Protein AF-A0A969M9B1-F1 (afdb_monomer)

Solvent-accessible surface area (backbone atoms only — not comparable to full-atom values): 9876 Å² total; per-residue (Å²): 99,37,71,58,38,67,77,60,49,60,46,39,80,46,76,39,81,90,73,76,39,76,47,79,42,37,49,55,90,86,49,55,72,72,56,26,52,64,43,24,50,63,29,50,50,47,62,23,80,46,49,82,14,42,42,74,66,95,84,66,81,84,86,71,68,67,64,74,50,70,44,77,89,74,24,28,38,29,30,74,40,73,99,64,83,83,49,51,50,37,54,42,40,45,49,41,37,49,76,69,41,85,48,86,99,54,70,37,74,40,37,34,41,37,16,65,45,50,71,62,36,60,76,45,37,63,64,36,42,32,50,67,33,44,36,26,21,46,47,100,91,40,80,41,76,58,51,84,83,57,76,77,77,84,67,80,73,41,70,64,47,52,54,51,30,63,74,71,74,102

pLDDT: mean 92.95, std 5.05, range [59.84, 98.62]

Structure (mmCIF, N/CA/C/O backbone):
data_AF-A0A969M9B1-F1
#
_entry.id   AF-A0A969M9B1-F1
#
loop_
_atom_site.group_PDB
_atom_site.id
_atom_site.type_symbol
_atom_site.label_atom_id
_atom_site.label_alt_id
_atom_site.label_comp_id
_atom_site.label_asym_id
_atom_site.label_entity_id
_atom_site.label_seq_id
_atom_site.pdbx_PDB_ins_code
_atom_site.Cartn_x
_atom_site.Cartn_y
_atom_site.Cartn_z
_atom_site.occupancy
_atom_site.B_iso_or_equiv
_atom_site.auth_seq_id
_atom_site.auth_comp_id
_atom_site.auth_asym_id
_atom_site.auth_atom_id
_atom_site.pdbx_PDB_model_num
ATOM 1 N N . MET A 1 1 ? 4.640 -7.546 0.826 1.00 80.50 1 MET A N 1
ATOM 2 C CA . MET A 1 1 ? 4.010 -6.916 -0.355 1.00 80.50 1 MET A CA 1
ATOM 3 C C . MET A 1 1 ? 2.647 -7.527 -0.630 1.00 80.50 1 MET A C 1
ATOM 5 O O . MET A 1 1 ? 2.488 -8.729 -0.454 1.00 80.50 1 MET A O 1
ATOM 9 N N . SER A 1 2 ? 1.677 -6.710 -1.044 1.00 86.69 2 SER A N 1
ATOM 10 C CA . SER A 1 2 ? 0.376 -7.189 -1.529 1.00 86.69 2 SER A CA 1
ATOM 11 C C . SER A 1 2 ? 0.454 -7.520 -3.031 1.00 86.69 2 SER A C 1
ATOM 13 O O . SER A 1 2 ? 1.342 -7.029 -3.728 1.00 86.69 2 SER A O 1
ATOM 15 N N . ARG A 1 3 ? -0.505 -8.289 -3.561 1.00 86.94 3 ARG A N 1
ATOM 16 C CA . ARG A 1 3 ? -0.610 -8.530 -5.012 1.00 86.94 3 ARG A CA 1
ATOM 17 C C . ARG A 1 3 ? -0.907 -7.252 -5.805 1.00 86.94 3 ARG A C 1
ATOM 19 O O . ARG A 1 3 ? -0.322 -7.052 -6.862 1.00 86.94 3 ARG A O 1
ATOM 26 N N . ARG A 1 4 ? -1.749 -6.368 -5.260 1.00 90.25 4 ARG A N 1
ATOM 27 C CA . ARG A 1 4 ? -2.089 -5.065 -5.861 1.00 90.25 4 ARG A CA 1
ATOM 28 C C . ARG A 1 4 ? -0.850 -4.184 -6.026 1.00 90.25 4 ARG A C 1
ATOM 30 O O . ARG A 1 4 ? -0.700 -3.514 -7.036 1.00 90.25 4 ARG A O 1
ATOM 37 N N . TRP A 1 5 ? 0.066 -4.242 -5.058 1.00 90.19 5 TRP A N 1
ATOM 38 C CA . TRP A 1 5 ? 1.359 -3.564 -5.136 1.00 90.19 5 TRP A CA 1
ATOM 39 C C . TRP A 1 5 ? 2.213 -4.091 -6.288 1.00 90.19 5 TRP A C 1
ATOM 41 O O . TRP A 1 5 ? 2.791 -3.309 -7.035 1.00 90.19 5 TRP A O 1
ATOM 51 N N . LEU A 1 6 ? 2.282 -5.420 -6.439 1.00 89.50 6 LEU A N 1
ATOM 52 C CA . LEU A 1 6 ? 3.039 -6.063 -7.515 1.00 89.50 6 LEU A CA 1
ATOM 53 C C . LEU A 1 6 ? 2.550 -5.614 -8.891 1.00 89.50 6 LEU A C 1
ATOM 55 O O . LEU A 1 6 ? 3.363 -5.387 -9.776 1.00 89.50 6 LEU A O 1
ATOM 59 N N . GLU A 1 7 ? 1.243 -5.461 -9.063 1.00 89.38 7 GLU A N 1
ATOM 60 C CA . GLU A 1 7 ? 0.624 -5.085 -10.339 1.00 89.38 7 GLU A CA 1
ATOM 61 C C . GLU A 1 7 ? 0.785 -3.601 -10.691 1.00 89.38 7 GLU A C 1
ATOM 63 O O . GLU A 1 7 ? 0.553 -3.225 -11.835 1.00 89.38 7 GLU A O 1
ATOM 68 N N . ALA A 1 8 ? 1.207 -2.767 -9.739 1.00 89.12 8 ALA A N 1
ATOM 69 C CA . ALA A 1 8 ? 1.259 -1.317 -9.894 1.00 89.12 8 ALA A CA 1
ATOM 70 C C . ALA A 1 8 ? 2.681 -0.733 -9.982 1.00 89.12 8 ALA A C 1
ATOM 72 O O . ALA A 1 8 ? 2.846 0.487 -9.931 1.00 89.12 8 ALA A O 1
ATOM 73 N N . GLY A 1 9 ? 3.713 -1.576 -10.047 1.00 88.38 9 GLY A N 1
ATOM 74 C CA . GLY A 1 9 ? 5.101 -1.122 -10.020 1.00 88.38 9 GLY A CA 1
ATOM 75 C C . GLY A 1 9 ? 5.723 -0.855 -11.396 1.00 88.38 9 GLY A C 1
ATOM 76 O O . GLY A 1 9 ? 5.222 -1.328 -12.414 1.00 88.38 9 GLY A O 1
ATOM 77 N N . PRO A 1 10 ? 6.868 -0.149 -11.435 1.00 91.62 10 PRO A N 1
ATOM 78 C CA . PRO A 1 10 ? 7.603 0.203 -12.654 1.00 91.62 10 PRO A CA 1
ATOM 79 C C . PRO A 1 10 ? 8.481 -0.957 -13.162 1.00 91.62 10 PRO A C 1
ATOM 81 O O . PRO A 1 10 ? 9.611 -0.753 -13.603 1.00 91.62 10 PRO A O 1
ATOM 84 N N . TRP A 1 11 ? 7.994 -2.188 -13.035 1.00 93.50 11 TRP A N 1
ATOM 85 C CA . TRP A 1 11 ? 8.723 -3.411 -13.348 1.00 93.50 11 TRP A CA 1
ATOM 86 C C . TRP A 1 11 ? 7.928 -4.296 -14.289 1.00 93.50 11 TRP A C 1
ATOM 88 O O . TRP A 1 11 ? 6.703 -4.213 -14.382 1.00 93.50 11 TRP A O 1
ATOM 98 N N . ARG A 1 12 ? 8.634 -5.210 -14.947 1.00 93.62 12 ARG A N 1
ATOM 99 C CA . ARG A 1 12 ? 7.995 -6.298 -15.672 1.00 93.62 12 ARG A CA 1
ATOM 100 C C . ARG A 1 12 ? 7.670 -7.421 -14.691 1.00 93.62 12 ARG A C 1
ATOM 102 O O . ARG A 1 12 ? 8.544 -7.887 -13.960 1.00 93.62 12 ARG A O 1
ATOM 109 N N . LEU A 1 13 ? 6.415 -7.861 -14.688 1.00 92.50 13 LEU A N 1
ATOM 110 C CA . LEU A 1 13 ? 5.984 -9.058 -13.972 1.00 92.50 13 LEU A CA 1
ATOM 111 C C . LEU A 1 13 ? 6.007 -10.264 -14.908 1.00 92.50 13 LEU A C 1
ATOM 113 O O . LEU A 1 13 ? 5.306 -10.274 -15.917 1.00 92.50 13 LEU A O 1
ATOM 117 N N . VAL A 1 14 ? 6.746 -11.303 -14.530 1.00 90.94 14 VAL A N 1
ATOM 118 C CA . VAL A 1 14 ? 6.696 -12.620 -15.174 1.00 90.94 14 VAL A CA 1
ATOM 119 C C . VAL A 1 14 ? 6.092 -13.600 -14.176 1.00 90.94 14 VAL A C 1
ATOM 121 O O . VAL A 1 14 ? 6.522 -13.664 -13.023 1.00 90.94 14 VAL A O 1
ATOM 124 N N . ARG A 1 15 ? 5.056 -14.330 -14.590 1.00 90.94 15 ARG A N 1
ATOM 125 C CA . ARG A 1 15 ? 4.3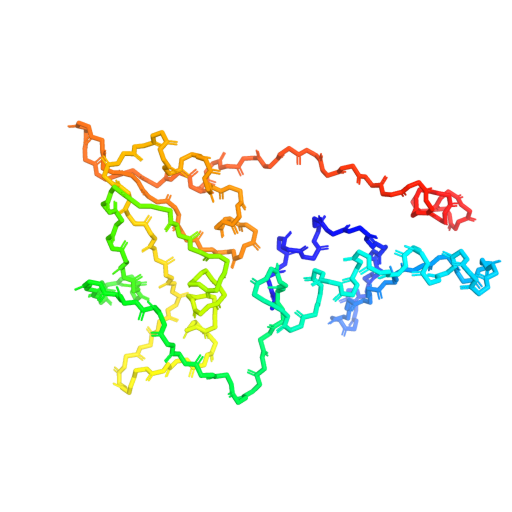15 -15.252 -13.722 1.00 90.94 15 ARG A CA 1
ATOM 126 C C . ARG A 1 15 ? 4.395 -16.663 -14.272 1.00 90.94 15 ARG A C 1
ATOM 128 O O . ARG A 1 15 ? 4.063 -16.885 -15.431 1.00 90.94 15 ARG A O 1
ATOM 135 N N . ASP A 1 16 ? 4.752 -17.596 -13.405 1.00 89.31 16 ASP A N 1
ATOM 136 C CA . ASP A 1 16 ? 4.593 -19.022 -13.642 1.00 89.31 16 ASP A CA 1
ATOM 137 C C . ASP A 1 16 ? 3.489 -19.535 -12.715 1.00 89.31 16 ASP A C 1
ATOM 139 O O . ASP A 1 16 ? 3.678 -19.698 -11.509 1.00 89.31 16 ASP A O 1
ATOM 143 N N . ALA A 1 17 ? 2.306 -19.748 -13.291 1.00 87.62 17 ALA A N 1
ATOM 144 C CA . ALA A 1 17 ? 1.150 -20.232 -12.547 1.00 87.62 17 ALA A CA 1
ATOM 145 C C . ALA A 1 17 ? 1.299 -21.697 -12.107 1.00 87.62 17 ALA A C 1
ATOM 147 O O . ALA A 1 17 ? 0.698 -22.083 -11.108 1.00 87.62 17 ALA A O 1
ATOM 148 N N . ALA A 1 18 ? 2.080 -22.509 -12.826 1.00 92.00 18 ALA A N 1
ATOM 149 C CA . ALA A 1 18 ? 2.293 -23.909 -12.472 1.00 92.00 18 ALA A CA 1
ATOM 150 C C . ALA A 1 18 ? 3.230 -24.044 -11.263 1.00 92.00 18 ALA A C 1
ATOM 152 O O . ALA A 1 18 ? 3.056 -24.952 -10.452 1.00 92.00 18 ALA A O 1
ATOM 153 N N . ALA A 1 19 ? 4.190 -23.125 -11.131 1.00 91.31 19 ALA A N 1
ATOM 154 C CA . ALA A 1 19 ? 5.143 -23.087 -10.024 1.00 91.31 19 ALA A CA 1
ATOM 155 C C . ALA A 1 19 ? 4.746 -22.145 -8.868 1.00 91.31 19 ALA A C 1
ATOM 157 O O . ALA A 1 19 ? 5.511 -22.025 -7.914 1.00 91.31 19 ALA A O 1
ATOM 158 N N . ASP A 1 20 ? 3.597 -21.462 -8.956 1.00 88.69 20 ASP A N 1
ATOM 159 C CA . ASP A 1 20 ? 3.192 -20.376 -8.040 1.00 88.69 20 ASP A CA 1
ATOM 160 C C . ASP A 1 20 ? 4.313 -19.338 -7.818 1.00 88.69 20 ASP A C 1
ATOM 162 O O . ASP A 1 20 ? 4.594 -18.881 -6.709 1.00 88.69 20 ASP A O 1
ATOM 166 N N . LEU A 1 21 ? 5.005 -18.983 -8.906 1.00 89.31 21 LEU A N 1
ATOM 167 C CA . LEU A 1 21 ? 6.171 -18.108 -8.880 1.00 89.31 21 LEU A CA 1
ATOM 168 C C . LEU A 1 21 ? 5.865 -16.794 -9.595 1.00 89.31 21 LEU A C 1
ATOM 170 O O . LEU A 1 21 ? 5.332 -16.762 -10.704 1.00 89.31 21 LEU A O 1
ATOM 174 N N . THR A 1 22 ? 6.252 -15.684 -8.971 1.00 90.38 22 THR A N 1
ATOM 175 C CA . THR A 1 22 ? 6.256 -14.364 -9.608 1.00 90.38 22 THR A CA 1
ATOM 176 C C . THR A 1 22 ? 7.667 -13.796 -9.575 1.00 90.38 22 THR A C 1
ATOM 178 O O . THR A 1 22 ? 8.239 -13.615 -8.502 1.00 90.38 22 THR A O 1
ATOM 181 N N . LEU A 1 23 ? 8.207 -13.487 -10.752 1.00 91.75 23 LEU A N 1
ATOM 182 C CA . LEU A 1 23 ? 9.478 -12.798 -10.926 1.00 91.75 23 LEU A CA 1
ATOM 183 C C . LEU A 1 23 ? 9.220 -11.327 -11.260 1.00 91.75 23 LEU A C 1
ATOM 185 O O . LEU A 1 23 ? 8.432 -11.002 -12.151 1.00 91.75 23 LEU A O 1
ATOM 189 N N . LEU A 1 24 ? 9.898 -10.443 -10.531 1.00 93.00 24 LEU A N 1
ATOM 190 C CA . LEU A 1 24 ? 9.931 -9.014 -10.807 1.00 93.00 24 LEU A CA 1
ATOM 191 C C . LEU A 1 24 ? 11.249 -8.703 -11.515 1.00 93.00 24 LEU A C 1
ATOM 193 O O . LEU A 1 24 ? 12.320 -8.862 -10.931 1.00 93.00 24 LEU A O 1
ATOM 197 N N . GLN A 1 25 ? 11.169 -8.247 -12.759 1.00 95.06 25 GLN A N 1
ATOM 198 C CA . GLN A 1 25 ? 12.320 -7.772 -13.518 1.00 95.06 25 GLN A CA 1
ATOM 199 C C . GLN A 1 25 ? 12.330 -6.241 -13.493 1.00 95.06 25 GLN A C 1
ATOM 201 O O . GLN A 1 25 ? 11.331 -5.606 -13.821 1.00 95.06 25 GLN A O 1
ATOM 206 N N . PHE A 1 26 ? 13.454 -5.646 -13.091 1.00 96.12 26 PHE A N 1
ATOM 207 C CA . PHE A 1 26 ? 13.570 -4.198 -12.865 1.00 96.12 26 PHE A CA 1
ATOM 208 C C . PHE A 1 26 ? 14.228 -3.419 -14.009 1.00 96.12 26 PHE A C 1
ATOM 210 O O . PHE A 1 26 ? 14.199 -2.195 -13.990 1.00 96.12 26 PHE A O 1
ATOM 217 N N . HIS A 1 27 ? 14.808 -4.097 -14.996 1.00 96.62 27 HIS A N 1
ATOM 218 C CA . HIS A 1 27 ? 15.422 -3.463 -16.163 1.00 96.62 27 HIS A CA 1
ATOM 219 C C . HIS A 1 27 ? 15.397 -4.403 -17.373 1.00 96.62 27 HIS A C 1
ATOM 221 O O . HIS A 1 27 ? 15.211 -5.612 -17.221 1.00 96.62 27 HIS A O 1
ATOM 227 N N . ASP A 1 28 ? 15.598 -3.857 -18.569 1.00 96.00 28 ASP A N 1
ATOM 228 C CA . ASP A 1 28 ? 15.811 -4.622 -19.797 1.00 96.00 28 ASP A CA 1
ATOM 229 C C . ASP A 1 28 ? 17.181 -5.313 -19.751 1.00 96.00 28 ASP A C 1
ATOM 231 O O . ASP A 1 28 ? 18.200 -4.651 -19.580 1.00 96.00 28 ASP A O 1
ATOM 235 N N . LEU A 1 29 ? 17.211 -6.638 -19.920 1.00 95.00 29 LEU A N 1
ATOM 236 C CA . LEU A 1 29 ? 18.441 -7.437 -19.844 1.00 95.00 29 LEU A CA 1
ATOM 237 C C . LEU A 1 29 ? 19.433 -7.129 -20.978 1.00 95.00 29 LEU A C 1
ATOM 239 O O . LEU A 1 29 ? 20.599 -7.498 -20.881 1.00 95.00 29 LEU A O 1
ATOM 243 N N . GLU A 1 30 ? 18.975 -6.470 -22.045 1.00 95.44 30 GLU A N 1
ATOM 244 C CA . GLU A 1 30 ? 19.816 -6.026 -23.163 1.00 95.44 30 GLU A CA 1
ATOM 245 C C . GLU A 1 30 ? 20.358 -4.596 -22.983 1.00 95.44 30 GLU A C 1
ATOM 247 O O . GLU A 1 30 ? 21.111 -4.112 -23.829 1.00 95.44 30 GLU A O 1
ATOM 252 N N . ALA A 1 31 ? 19.975 -3.895 -21.910 1.00 95.81 31 ALA A N 1
ATOM 253 C CA . ALA A 1 31 ? 20.444 -2.540 -21.647 1.00 95.81 31 ALA A CA 1
ATOM 254 C C . ALA A 1 31 ? 21.919 -2.516 -21.213 1.00 95.81 31 ALA A C 1
ATOM 256 O O . ALA A 1 31 ? 22.409 -3.426 -20.544 1.00 95.81 31 ALA A O 1
ATOM 257 N N . ASP A 1 32 ? 22.618 -1.425 -21.542 1.00 97.81 32 ASP A N 1
ATOM 258 C CA . ASP A 1 32 ? 23.912 -1.134 -20.924 1.00 97.81 32 ASP A CA 1
ATOM 259 C C . ASP A 1 32 ? 23.780 -0.888 -19.411 1.00 97.81 32 ASP A C 1
ATOM 261 O O . ASP A 1 32 ? 22.690 -0.650 -18.886 1.00 97.81 32 ASP A O 1
ATOM 265 N N . GLU A 1 33 ? 24.906 -0.930 -18.697 1.00 97.31 33 GLU A N 1
ATOM 266 C CA . GLU A 1 33 ? 24.947 -0.822 -17.234 1.00 97.31 33 GLU A CA 1
ATOM 267 C C . GLU A 1 33 ? 24.273 0.455 -16.706 1.00 97.31 33 GLU A C 1
ATOM 269 O O . GLU A 1 33 ? 23.486 0.402 -15.758 1.00 97.31 33 GLU A O 1
ATOM 274 N N . ALA A 1 34 ? 24.552 1.604 -17.328 1.00 97.69 34 ALA A N 1
ATOM 275 C CA . ALA A 1 34 ? 24.025 2.890 -16.880 1.00 97.69 34 ALA A CA 1
ATOM 276 C C . ALA A 1 34 ? 22.499 2.953 -17.044 1.00 97.69 34 ALA A C 1
ATOM 278 O O . ALA A 1 34 ? 21.779 3.395 -16.143 1.00 97.69 34 ALA A O 1
ATOM 279 N N . THR A 1 35 ? 22.002 2.463 -18.176 1.00 97.44 35 THR A N 1
ATOM 280 C CA . THR A 1 35 ? 20.577 2.386 -18.488 1.00 97.44 35 THR A CA 1
ATOM 281 C C . THR A 1 35 ? 19.872 1.372 -17.591 1.00 97.44 35 THR A C 1
ATOM 283 O O . THR A 1 35 ? 18.807 1.677 -17.051 1.00 97.44 35 THR A O 1
ATOM 286 N N . ALA A 1 36 ? 20.466 0.195 -17.380 1.00 97.38 36 ALA A N 1
ATOM 287 C CA . ALA A 1 36 ? 19.935 -0.840 -16.499 1.00 97.38 36 ALA A CA 1
ATOM 288 C C . ALA A 1 36 ? 19.786 -0.327 -15.061 1.00 97.38 36 ALA A C 1
ATOM 290 O O . ALA A 1 36 ? 18.731 -0.491 -14.443 1.00 97.38 36 ALA A O 1
ATOM 291 N N . LEU A 1 37 ? 20.803 0.369 -14.545 1.00 96.94 37 LEU A N 1
ATOM 292 C CA . LEU A 1 37 ? 20.750 0.984 -13.222 1.00 96.94 37 LEU A CA 1
ATOM 293 C C . LEU A 1 37 ? 19.632 2.031 -13.130 1.00 96.94 37 LEU A C 1
ATOM 295 O O . LEU A 1 37 ? 18.854 2.013 -12.174 1.00 96.94 37 LEU A O 1
ATOM 299 N N . ALA A 1 38 ? 19.520 2.918 -14.123 1.00 96.50 38 ALA A N 1
ATOM 300 C CA . ALA A 1 38 ? 18.480 3.945 -14.155 1.00 96.50 38 ALA A CA 1
ATOM 301 C C . ALA A 1 38 ? 17.063 3.342 -14.190 1.00 96.50 38 ALA A C 1
ATOM 303 O O . ALA A 1 38 ? 16.172 3.816 -13.485 1.00 96.50 38 ALA A O 1
ATOM 304 N N . GLN A 1 39 ? 16.861 2.269 -14.960 1.00 96.25 39 GLN A N 1
ATOM 305 C CA . GLN A 1 39 ? 15.593 1.536 -15.011 1.00 96.25 39 GLN A CA 1
ATOM 306 C C . GLN A 1 39 ? 15.280 0.831 -13.685 1.00 96.25 39 GLN A C 1
ATOM 308 O O . GLN A 1 39 ? 14.130 0.838 -13.247 1.00 96.25 39 GLN A O 1
ATOM 313 N N . ALA A 1 40 ? 16.295 0.271 -13.018 1.00 95.56 40 ALA A N 1
ATOM 314 C CA . ALA A 1 40 ? 16.095 -0.539 -11.824 1.00 95.56 40 ALA A CA 1
ATOM 315 C C . ALA A 1 40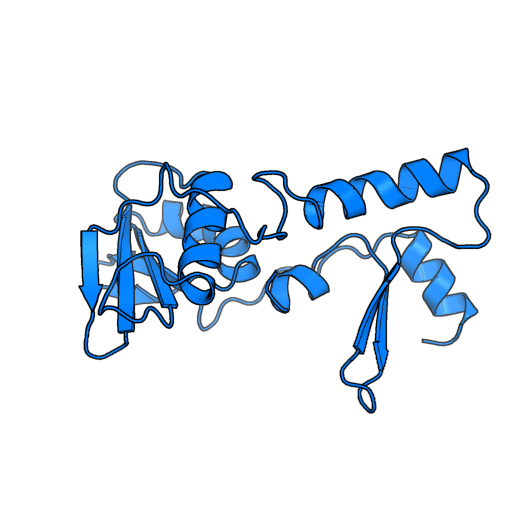 ? 15.831 0.270 -10.546 1.00 95.56 40 ALA A C 1
ATOM 317 O O . ALA A 1 40 ? 15.161 -0.219 -9.632 1.00 95.56 40 ALA A O 1
ATOM 318 N N . GLN A 1 41 ? 16.335 1.504 -10.462 1.00 94.38 41 GLN A N 1
ATOM 319 C CA . GLN A 1 41 ? 16.233 2.346 -9.265 1.00 94.38 41 GLN A CA 1
ATOM 320 C C . GLN A 1 41 ? 14.792 2.545 -8.749 1.00 94.38 41 GLN A C 1
ATOM 322 O O . GLN A 1 41 ? 14.568 2.336 -7.551 1.00 94.38 41 GLN A O 1
ATOM 327 N N . PRO A 1 42 ? 13.796 2.911 -9.585 1.00 92.75 42 PRO A N 1
ATOM 328 C CA . PRO A 1 42 ? 12.408 3.027 -9.137 1.00 92.75 42 PRO A CA 1
ATOM 329 C C . PRO A 1 42 ? 11.852 1.714 -8.571 1.00 92.75 42 PRO A C 1
ATOM 331 O O . PRO A 1 42 ? 11.195 1.720 -7.528 1.00 92.75 42 PRO A O 1
ATOM 334 N N . GLY A 1 43 ? 12.155 0.586 -9.223 1.00 92.19 43 GLY A N 1
ATOM 335 C CA . GLY A 1 43 ? 11.733 -0.741 -8.776 1.00 92.19 43 GLY A CA 1
ATOM 336 C C . GLY A 1 43 ? 12.329 -1.107 -7.420 1.00 92.19 43 GLY A C 1
ATOM 337 O O . GLY A 1 43 ? 11.592 -1.474 -6.508 1.00 92.19 43 GLY A O 1
ATOM 338 N N . HIS A 1 44 ? 13.636 -0.901 -7.237 1.00 92.06 44 HIS A N 1
ATOM 339 C CA . HIS A 1 44 ? 14.306 -1.118 -5.952 1.00 92.06 44 HIS A CA 1
ATOM 340 C C . HIS A 1 44 ? 13.747 -0.251 -4.827 1.00 92.06 44 HIS A C 1
ATOM 342 O O . HIS A 1 44 ? 13.638 -0.726 -3.700 1.00 92.06 44 HIS A O 1
ATOM 348 N N . ARG A 1 45 ? 13.370 1.001 -5.110 1.00 91.69 45 ARG A N 1
ATOM 349 C CA . ARG A 1 45 ? 12.757 1.878 -4.105 1.00 91.69 45 ARG A CA 1
ATOM 350 C C . ARG A 1 45 ? 11.405 1.337 -3.639 1.00 91.69 45 ARG A C 1
ATOM 352 O O . ARG A 1 45 ? 11.170 1.250 -2.441 1.00 91.69 45 ARG A O 1
ATOM 359 N N . LEU A 1 46 ? 10.539 0.935 -4.571 1.00 91.38 46 LEU A N 1
ATOM 360 C CA . LEU A 1 46 ? 9.165 0.510 -4.269 1.00 91.38 46 LEU A CA 1
ATOM 361 C C . LEU A 1 46 ? 9.048 -0.953 -3.814 1.00 91.38 46 LEU A C 1
ATOM 363 O O . LEU A 1 46 ? 8.104 -1.314 -3.110 1.00 91.38 46 LEU A O 1
ATOM 367 N N . ALA A 1 47 ? 9.985 -1.812 -4.201 1.00 90.88 47 ALA A N 1
ATOM 368 C CA . ALA A 1 47 ? 10.080 -3.189 -3.719 1.00 90.88 47 ALA A CA 1
ATOM 369 C C . ALA A 1 47 ? 11.063 -3.342 -2.548 1.00 90.88 47 ALA A C 1
ATOM 371 O O . ALA A 1 47 ? 11.239 -4.447 -2.043 1.00 90.88 47 ALA A O 1
ATOM 372 N N . GLY A 1 48 ? 11.724 -2.257 -2.142 1.00 88.69 48 GLY A N 1
ATOM 373 C CA . GLY A 1 48 ? 12.710 -2.241 -1.072 1.00 88.69 48 GLY A CA 1
ATOM 374 C C . GLY A 1 48 ? 12.096 -2.103 0.316 1.00 88.69 48 GLY A C 1
ATOM 375 O O . GLY A 1 48 ? 10.880 -2.016 0.488 1.00 88.69 48 GLY A O 1
ATOM 376 N N . GLY A 1 49 ? 12.976 -2.081 1.315 1.00 85.56 49 GLY A N 1
ATOM 377 C CA . GLY A 1 49 ? 12.630 -1.971 2.732 1.00 85.56 49 GLY A CA 1
ATOM 378 C C . GLY A 1 49 ? 12.503 -0.541 3.261 1.00 85.56 49 GLY A C 1
ATOM 379 O O . GLY A 1 49 ? 12.685 -0.345 4.458 1.00 85.56 49 GLY A O 1
ATOM 380 N N . THR A 1 50 ? 12.278 0.449 2.394 1.00 89.12 50 THR A N 1
ATOM 381 C CA . THR A 1 50 ? 11.966 1.824 2.815 1.00 89.12 50 THR A CA 1
ATOM 382 C C . THR A 1 50 ? 10.498 1.926 3.232 1.00 89.12 50 THR A C 1
ATOM 384 O O . THR A 1 50 ? 9.692 1.064 2.890 1.00 89.12 50 THR A O 1
ATOM 387 N N . ASP A 1 51 ? 10.120 3.010 3.909 1.00 89.12 51 ASP A N 1
ATOM 388 C CA . ASP A 1 51 ? 8.722 3.242 4.307 1.00 89.12 51 ASP A CA 1
ATOM 389 C C . ASP A 1 51 ? 7.772 3.396 3.104 1.00 89.12 51 ASP A C 1
ATOM 391 O O . ASP A 1 51 ? 6.587 3.063 3.171 1.00 89.12 51 ASP A O 1
ATOM 395 N N . GLU A 1 52 ? 8.295 3.879 1.976 1.00 87.50 52 GLU A N 1
ATOM 396 C CA . GLU A 1 52 ? 7.567 3.958 0.706 1.00 87.50 52 GLU A CA 1
ATOM 397 C C . GLU A 1 52 ? 7.420 2.591 0.029 1.00 8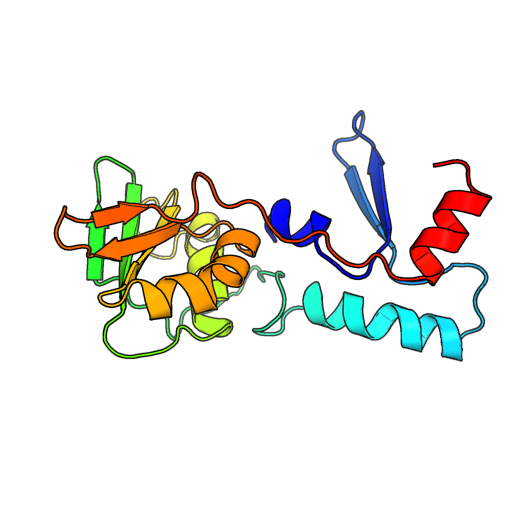7.50 52 GLU A C 1
ATOM 399 O O . GLU A 1 52 ? 6.515 2.411 -0.786 1.00 87.50 52 GLU A O 1
ATOM 404 N N . GLY A 1 53 ? 8.295 1.640 0.358 1.00 89.25 53 GLY A N 1
ATOM 405 C CA . GLY A 1 53 ? 8.333 0.311 -0.226 1.00 89.25 53 GLY A CA 1
ATOM 406 C C . GLY A 1 53 ? 7.271 -0.636 0.332 1.00 89.25 53 GLY A C 1
ATOM 407 O O . GLY A 1 53 ? 6.592 -0.374 1.326 1.00 89.25 53 GLY A O 1
ATOM 408 N N . GLY A 1 54 ? 7.108 -1.774 -0.341 1.00 85.19 54 GLY A N 1
ATOM 409 C CA . GLY A 1 54 ? 6.172 -2.822 0.072 1.00 85.19 54 GLY A CA 1
ATOM 410 C C . GLY A 1 54 ? 6.810 -3.995 0.830 1.00 85.19 54 GLY A C 1
ATOM 411 O O . GLY A 1 54 ? 6.089 -4.941 1.197 1.00 85.19 54 GLY A O 1
ATOM 412 N N . PHE A 1 55 ? 8.138 -4.004 0.996 1.00 88.62 55 PHE A N 1
ATOM 413 C CA . PHE A 1 55 ? 8.861 -5.111 1.622 1.00 88.62 55 PHE A CA 1
ATOM 414 C C . PHE A 1 55 ? 8.754 -5.057 3.145 1.00 88.62 55 PHE A C 1
ATOM 416 O O . PHE A 1 55 ? 8.919 -4.010 3.761 1.00 88.62 55 PHE A O 1
ATOM 423 N N . ILE A 1 56 ? 8.475 -6.209 3.751 1.00 88.06 56 ILE A N 1
ATOM 424 C CA . ILE A 1 56 ? 8.319 -6.350 5.199 1.00 88.06 56 ILE A CA 1
ATOM 425 C C . ILE A 1 56 ? 9.385 -7.336 5.665 1.00 88.06 56 ILE A C 1
ATOM 427 O O . ILE A 1 56 ? 9.349 -8.508 5.279 1.00 88.06 56 ILE A O 1
ATOM 431 N N . TRP A 1 57 ? 10.322 -6.848 6.474 1.00 83.81 57 TRP A N 1
ATOM 432 C CA . TRP A 1 57 ? 11.390 -7.649 7.066 1.00 83.81 57 TRP A CA 1
ATOM 433 C C . TRP A 1 57 ? 10.853 -8.619 8.127 1.00 83.81 57 TRP A C 1
ATOM 435 O O . TRP A 1 57 ? 9.758 -8.444 8.661 1.00 83.81 57 TRP A O 1
ATOM 445 N N . SER A 1 58 ? 11.613 -9.670 8.436 1.00 80.62 58 SER A N 1
ATOM 446 C CA . SER A 1 58 ? 11.250 -10.625 9.493 1.00 80.62 58 SER A CA 1
ATOM 447 C C . SER A 1 58 ? 11.429 -10.063 10.906 1.00 80.62 58 SER A C 1
ATOM 449 O O . SER A 1 58 ? 10.729 -10.487 11.816 1.00 80.62 58 SER A O 1
ATOM 451 N N . ASP A 1 59 ? 12.347 -9.115 11.085 1.00 86.12 59 ASP A N 1
ATOM 452 C CA . ASP A 1 59 ? 12.677 -8.411 12.331 1.00 86.12 59 ASP A CA 1
ATOM 453 C C . ASP A 1 59 ? 11.995 -7.033 12.422 1.00 86.12 59 ASP A C 1
ATOM 455 O O . ASP A 1 59 ? 12.486 -6.110 13.064 1.00 86.12 59 ASP A O 1
ATOM 459 N N . PHE A 1 60 ? 10.853 -6.882 11.753 1.00 89.06 60 PHE A N 1
ATOM 460 C CA . PHE A 1 60 ? 10.144 -5.614 11.653 1.00 89.06 60 PHE A CA 1
ATOM 461 C C . PHE A 1 60 ? 9.638 -5.117 13.019 1.00 89.06 60 PHE A C 1
ATOM 463 O O . PHE A 1 60 ? 8.856 -5.791 13.694 1.00 89.06 60 PHE A O 1
ATOM 470 N N . THR A 1 61 ? 10.031 -3.899 13.389 1.00 90.44 61 THR A N 1
ATOM 471 C CA . THR A 1 61 ? 9.577 -3.212 14.608 1.00 90.44 61 THR A CA 1
ATOM 472 C C . THR A 1 61 ? 8.328 -2.377 14.333 1.00 90.44 61 THR A C 1
ATOM 474 O O . THR A 1 61 ? 8.195 -1.802 13.257 1.00 90.44 61 THR A O 1
ATOM 477 N N . PHE A 1 62 ? 7.422 -2.285 15.306 1.00 93.81 62 PHE A N 1
ATOM 478 C CA . PHE A 1 62 ? 6.235 -1.428 15.252 1.00 93.81 62 PHE A CA 1
ATOM 479 C C . PHE A 1 62 ? 6.453 -0.204 16.142 1.00 93.81 62 PHE A C 1
ATOM 481 O O . PHE A 1 62 ? 6.713 -0.353 17.336 1.00 93.81 62 PHE A O 1
ATOM 488 N N . GLU A 1 63 ? 6.349 0.993 15.576 1.00 92.50 63 GLU A N 1
ATOM 489 C CA . GLU A 1 63 ? 6.674 2.253 16.253 1.00 92.50 63 GLU A CA 1
ATOM 490 C C . GLU A 1 63 ? 5.508 3.244 16.239 1.00 92.50 63 GLU A C 1
ATOM 492 O O . GLU A 1 63 ? 5.295 3.981 17.208 1.00 92.50 63 GLU A O 1
ATOM 497 N N . VAL A 1 64 ? 4.740 3.276 15.148 1.00 95.12 64 VAL A N 1
ATOM 498 C CA . VAL A 1 64 ? 3.766 4.344 14.886 1.00 95.12 64 VAL A CA 1
ATOM 499 C C . VAL A 1 64 ? 2.330 3.848 14.771 1.00 95.12 64 VAL A C 1
ATOM 501 O O . VAL A 1 64 ? 1.415 4.627 15.045 1.00 95.12 64 VAL A O 1
ATOM 504 N N . LEU A 1 65 ? 2.105 2.576 14.425 1.00 95.31 65 LEU A N 1
ATOM 505 C CA . LEU A 1 65 ? 0.766 2.006 14.311 1.00 95.31 65 LEU A CA 1
ATOM 506 C C . LEU A 1 65 ? 0.070 1.975 15.676 1.00 95.31 65 LEU A C 1
ATOM 508 O O . LEU A 1 65 ? 0.483 1.265 16.593 1.00 95.31 65 LEU A O 1
ATOM 512 N N . LYS A 1 66 ? -1.036 2.714 15.789 1.00 94.06 66 LYS A N 1
ATOM 513 C CA . LYS A 1 66 ? -1.823 2.832 17.025 1.00 94.06 66 LYS A CA 1
ATOM 514 C C . LYS A 1 66 ? -3.300 2.550 16.749 1.00 94.06 66 LYS A C 1
ATOM 516 O O . LYS A 1 66 ? -4.064 3.484 16.500 1.00 94.06 66 LYS A O 1
ATOM 521 N N . PRO A 1 67 ? -3.721 1.274 16.772 1.00 95.12 67 PRO A N 1
ATOM 522 C CA . PRO A 1 67 ? -5.129 0.924 16.659 1.00 95.12 67 PRO A CA 1
ATOM 523 C C . PRO A 1 67 ? -5.932 1.500 17.824 1.00 95.12 67 PRO A C 1
ATOM 525 O O . PRO A 1 67 ? -5.499 1.454 18.974 1.00 95.12 67 PRO A O 1
ATOM 528 N N . ALA A 1 68 ? -7.119 2.016 17.528 1.00 96.44 68 ALA A N 1
ATOM 529 C CA . ALA A 1 68 ? -8.053 2.521 18.525 1.00 96.44 68 ALA A CA 1
ATOM 530 C C . ALA A 1 68 ? -8.887 1.392 19.144 1.00 96.44 68 ALA A C 1
ATOM 532 O O . ALA A 1 68 ? -9.174 1.415 20.338 1.00 96.44 68 ALA A O 1
ATOM 533 N N . HIS A 1 69 ? -9.290 0.407 18.336 1.00 95.62 69 HIS A N 1
ATOM 534 C CA . HIS A 1 69 ? -10.020 -0.767 18.807 1.00 95.62 69 HIS A CA 1
ATOM 535 C C . HIS A 1 69 ? -9.843 -1.963 17.865 1.00 95.62 69 HIS A C 1
ATOM 537 O O . HIS A 1 69 ? -9.278 -1.849 16.777 1.00 95.62 69 HIS A O 1
ATOM 543 N N . TYR A 1 70 ? -10.337 -3.122 18.298 1.00 97.50 70 TYR A N 1
ATOM 544 C CA . TYR A 1 70 ? -10.308 -4.364 17.535 1.00 97.50 70 TYR A CA 1
ATOM 545 C C . TYR A 1 70 ? -11.720 -4.932 17.394 1.00 97.50 70 TYR A C 1
ATOM 547 O O . TYR A 1 70 ? -12.372 -5.252 18.392 1.00 97.50 70 TYR A O 1
ATOM 555 N N . ASP A 1 71 ? -12.179 -5.068 16.153 1.00 96.50 71 ASP A N 1
ATOM 556 C CA . ASP A 1 71 ? -13.417 -5.757 15.815 1.00 96.50 71 ASP A CA 1
ATOM 557 C C . ASP A 1 71 ? -13.171 -7.268 15.830 1.00 96.50 71 ASP A C 1
ATOM 559 O O . ASP A 1 71 ? -12.554 -7.835 14.927 1.00 96.50 71 ASP A O 1
ATOM 563 N N . ARG A 1 72 ? -13.666 -7.935 16.878 1.00 96.25 72 ARG A N 1
ATOM 564 C CA . ARG A 1 72 ? -13.511 -9.385 17.054 1.00 96.25 72 ARG A CA 1
ATOM 565 C C . ARG A 1 72 ? -14.295 -10.205 16.039 1.00 96.25 72 ARG A C 1
ATOM 567 O O . ARG A 1 72 ? -13.878 -11.323 15.753 1.00 96.25 72 ARG A O 1
ATOM 574 N N . THR A 1 73 ? -15.411 -9.683 15.539 1.00 96.69 73 TH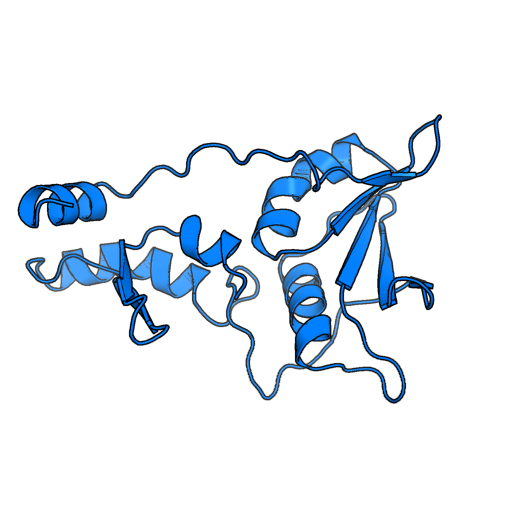R A N 1
ATOM 575 C CA . THR A 1 73 ? -16.296 -10.405 14.618 1.00 96.69 73 THR A CA 1
ATOM 576 C C . THR A 1 73 ? -15.617 -10.569 13.267 1.00 96.69 73 THR A C 1
ATOM 578 O O . THR A 1 73 ? -15.603 -11.667 12.719 1.00 96.69 73 THR A O 1
ATOM 581 N N . HIS A 1 74 ? -14.993 -9.498 12.772 1.00 96.19 74 HIS A N 1
ATOM 582 C CA . HIS A 1 74 ? -14.304 -9.487 11.476 1.00 96.19 74 HIS A CA 1
ATOM 583 C C . HIS A 1 74 ? -12.786 -9.644 11.582 1.00 96.19 74 HIS A C 1
ATOM 585 O O . HIS A 1 74 ? -12.103 -9.701 10.565 1.00 96.19 74 HIS A O 1
ATOM 591 N N . ARG A 1 75 ? -12.256 -9.721 12.809 1.00 97.69 75 ARG A N 1
ATOM 592 C CA . ARG A 1 75 ? -10.819 -9.813 13.100 1.00 97.69 75 ARG A CA 1
ATOM 593 C C . ARG A 1 75 ? -10.033 -8.645 12.495 1.00 97.69 75 ARG A C 1
ATOM 595 O O . ARG A 1 75 ? -8.918 -8.797 11.987 1.00 97.69 75 ARG A O 1
ATOM 602 N N . THR A 1 76 ? -10.627 -7.457 12.602 1.00 98.31 76 THR A N 1
ATOM 603 C CA . THR A 1 76 ? -10.124 -6.217 12.010 1.00 98.31 76 THR A CA 1
ATOM 604 C C . THR A 1 76 ? -9.585 -5.286 13.087 1.00 98.31 76 THR A C 1
ATOM 606 O O . THR A 1 76 ? -10.295 -4.889 14.011 1.00 98.31 76 THR A O 1
ATOM 609 N N . SER A 1 77 ? -8.321 -4.898 12.956 1.00 98.12 77 SER A N 1
ATOM 610 C CA . SER A 1 77 ? -7.720 -3.838 13.764 1.00 98.12 77 SER A CA 1
ATOM 611 C C . SER A 1 77 ? -8.100 -2.479 13.180 1.00 98.12 77 SER A C 1
ATOM 613 O O . SER A 1 77 ? -7.838 -2.220 12.008 1.00 98.12 77 SER A O 1
ATOM 615 N N . VAL A 1 78 ? -8.702 -1.600 13.976 1.00 98.31 78 VAL A N 1
ATOM 616 C CA . VAL A 1 78 ? -9.242 -0.324 13.491 1.00 98.31 78 VAL A CA 1
ATOM 617 C C . VAL A 1 78 ? -8.394 0.839 13.983 1.00 98.31 78 VAL A C 1
ATOM 619 O O . VAL A 1 78 ? -8.182 1.006 15.184 1.00 98.31 78 VAL A O 1
ATOM 622 N N . VAL A 1 79 ? -7.934 1.669 13.052 1.00 98.38 79 VAL A N 1
ATOM 623 C CA . VAL A 1 79 ? -7.230 2.929 13.301 1.00 98.38 79 VAL A CA 1
ATOM 624 C C . VAL A 1 79 ? -8.187 4.077 12.994 1.00 98.38 79 VAL A C 1
ATOM 626 O O . VAL A 1 79 ? -8.729 4.161 11.893 1.00 98.38 79 VAL A O 1
ATOM 629 N N . LEU A 1 80 ? -8.396 4.969 13.962 1.00 98.06 80 LEU A N 1
ATOM 630 C CA . LEU A 1 80 ? -9.181 6.187 13.761 1.00 98.06 80 LEU A CA 1
ATOM 631 C C . LEU A 1 80 ? -8.272 7.312 13.262 1.00 98.06 80 LEU A C 1
ATOM 633 O O . LEU A 1 80 ? -7.197 7.547 13.821 1.00 98.06 80 LEU A O 1
ATOM 637 N N . VAL A 1 81 ? -8.710 8.011 12.218 1.00 97.75 81 VAL A N 1
ATOM 638 C CA . VAL A 1 81 ? -7.943 9.073 11.565 1.00 97.75 81 VAL A CA 1
ATOM 639 C C . VAL A 1 81 ? -8.711 10.381 11.650 1.00 97.75 81 VAL A C 1
ATOM 641 O O . VAL A 1 81 ? -9.707 10.582 10.953 1.00 97.75 81 VAL A O 1
ATOM 644 N N . GLN A 1 82 ? -8.233 11.264 12.521 1.00 95.75 82 GLN A N 1
ATOM 645 C CA . GLN A 1 82 ? -8.803 12.584 12.746 1.00 95.75 82 GLN A CA 1
ATOM 646 C C . GLN A 1 82 ? -7.761 13.645 12.388 1.00 95.75 82 GLN A C 1
ATOM 648 O O . GLN A 1 82 ? -6.686 13.678 12.986 1.00 95.75 82 GLN A O 1
ATOM 653 N N . ASP A 1 83 ? -8.086 14.481 11.402 1.00 93.38 83 ASP A N 1
ATOM 654 C CA . ASP A 1 83 ? -7.343 15.690 11.028 1.00 93.38 83 ASP A CA 1
ATOM 655 C C . ASP A 1 83 ? -5.841 15.476 10.754 1.00 93.38 83 ASP A C 1
ATOM 657 O O . ASP A 1 83 ? -5.015 16.357 10.991 1.00 93.38 83 ASP A O 1
ATOM 661 N N . ARG A 1 84 ? -5.464 14.300 10.230 1.00 95.12 84 ARG A N 1
ATOM 662 C CA . ARG A 1 84 ? -4.067 13.972 9.902 1.00 95.12 84 ARG A CA 1
ATOM 663 C C . ARG A 1 84 ? -3.929 13.053 8.698 1.00 95.12 84 ARG A C 1
ATOM 665 O O . ARG A 1 84 ? -4.816 12.260 8.394 1.00 95.12 84 ARG A O 1
ATOM 672 N N . GLU A 1 85 ? -2.770 13.106 8.064 1.00 94.94 85 GLU A N 1
ATOM 673 C CA . GLU A 1 85 ? -2.388 12.121 7.055 1.00 94.94 85 GLU A CA 1
ATOM 674 C C . GLU A 1 85 ? -1.770 10.878 7.711 1.00 94.94 85 GLU A C 1
ATOM 676 O O . GLU A 1 85 ? -1.213 10.931 8.814 1.00 94.94 85 GLU A O 1
ATOM 681 N N . ILE A 1 86 ? -1.927 9.738 7.045 1.00 97.44 86 ILE A N 1
ATOM 682 C CA . ILE A 1 86 ? -1.311 8.471 7.420 1.00 97.44 86 ILE A CA 1
ATOM 683 C C . ILE A 1 86 ? 0.027 8.406 6.704 1.00 97.44 86 ILE A C 1
ATOM 685 O O . ILE A 1 86 ? 0.108 8.545 5.485 1.00 97.44 86 ILE A O 1
ATOM 689 N N . THR A 1 87 ? 1.097 8.204 7.459 1.00 96.62 87 THR A N 1
ATOM 690 C CA . THR A 1 87 ? 2.431 8.155 6.862 1.00 96.62 87 THR A CA 1
ATOM 691 C C . THR A 1 87 ? 2.642 6.830 6.121 1.00 96.62 87 THR A C 1
ATOM 693 O O . THR A 1 87 ? 2.057 5.811 6.510 1.00 96.62 87 THR A O 1
ATOM 696 N N . PRO A 1 88 ? 3.522 6.781 5.101 1.00 95.38 88 PRO A N 1
ATOM 697 C CA . PRO A 1 88 ? 3.895 5.522 4.452 1.00 95.38 88 PRO A CA 1
ATOM 698 C C . PRO A 1 88 ? 4.361 4.460 5.457 1.00 95.38 88 PRO A C 1
ATOM 700 O O . PRO A 1 88 ? 3.954 3.301 5.361 1.00 95.38 88 PRO A O 1
ATOM 703 N N . ARG A 1 89 ? 5.110 4.887 6.486 1.00 95.19 89 ARG A N 1
ATOM 704 C CA . ARG A 1 89 ? 5.523 4.049 7.614 1.00 95.19 89 ARG A CA 1
ATOM 705 C C . ARG A 1 89 ? 4.328 3.409 8.310 1.00 95.19 89 ARG A C 1
ATOM 707 O O . ARG A 1 89 ? 4.286 2.194 8.439 1.00 95.19 89 ARG A O 1
ATOM 714 N N . GLU A 1 90 ? 3.342 4.196 8.731 1.00 97.38 90 GLU A N 1
ATOM 715 C CA . GLU A 1 90 ? 2.164 3.677 9.434 1.00 97.38 90 GLU A CA 1
ATOM 716 C C . GLU A 1 90 ? 1.358 2.699 8.569 1.00 97.38 90 GLU A C 1
ATOM 718 O O . GLU A 1 90 ? 0.908 1.664 9.064 1.00 97.38 90 GLU A O 1
ATOM 723 N N . MET A 1 91 ? 1.237 2.961 7.263 1.00 97.12 91 MET A N 1
ATOM 724 C CA . MET A 1 91 ? 0.614 2.007 6.341 1.00 97.12 91 MET A CA 1
ATOM 725 C C . MET A 1 91 ? 1.436 0.714 6.204 1.00 97.12 91 MET A C 1
ATOM 727 O O . MET A 1 91 ? 0.865 -0.376 6.123 1.00 97.12 91 MET A O 1
ATOM 731 N N . LEU A 1 92 ? 2.769 0.805 6.172 1.00 95.06 92 LEU A N 1
ATOM 732 C CA . LEU A 1 92 ? 3.654 -0.360 6.125 1.00 95.06 92 LEU A CA 1
ATOM 733 C C . LEU A 1 92 ? 3.522 -1.204 7.399 1.00 95.06 92 LEU A C 1
ATOM 735 O O . LEU A 1 92 ? 3.364 -2.422 7.305 1.00 95.06 92 LEU A O 1
ATOM 739 N N . GLU A 1 93 ? 3.501 -0.572 8.574 1.00 96.19 93 GLU A N 1
ATOM 740 C CA . GLU A 1 93 ? 3.264 -1.256 9.847 1.00 96.19 93 GLU A CA 1
ATOM 741 C C . GLU A 1 93 ? 1.878 -1.912 9.883 1.00 96.19 93 GLU A C 1
ATOM 743 O O . GLU A 1 93 ? 1.756 -3.076 10.260 1.00 96.19 93 GLU A O 1
ATOM 748 N N . ALA A 1 94 ? 0.830 -1.229 9.414 1.00 96.75 94 ALA A N 1
ATOM 749 C CA . ALA A 1 94 ? -0.505 -1.814 9.292 1.00 96.75 94 ALA A CA 1
ATOM 750 C C . ALA A 1 94 ? -0.513 -3.054 8.380 1.00 96.75 94 ALA A C 1
ATOM 752 O O . ALA A 1 94 ? -1.120 -4.078 8.704 1.00 96.75 94 ALA A O 1
ATOM 753 N N . ALA A 1 95 ? 0.199 -3.002 7.252 1.00 95.69 95 ALA A N 1
ATOM 754 C CA . ALA A 1 95 ? 0.323 -4.147 6.359 1.00 95.69 95 ALA A CA 1
ATOM 755 C C . ALA A 1 95 ? 1.105 -5.297 7.017 1.00 95.69 95 ALA A C 1
ATOM 757 O O . ALA A 1 95 ? 0.711 -6.458 6.870 1.00 95.69 95 ALA A O 1
ATOM 758 N N . ALA A 1 96 ? 2.168 -4.979 7.763 1.00 95.12 96 ALA A N 1
ATOM 759 C CA . ALA A 1 96 ? 2.975 -5.934 8.513 1.00 95.12 96 ALA A CA 1
ATOM 760 C C . ALA A 1 96 ? 2.195 -6.597 9.653 1.00 95.12 96 ALA A C 1
ATOM 762 O O . ALA A 1 96 ? 2.356 -7.798 9.865 1.00 95.12 96 ALA A O 1
ATOM 763 N N . ALA A 1 97 ? 1.298 -5.872 10.329 1.00 95.62 97 ALA A N 1
ATOM 764 C CA . ALA A 1 97 ? 0.511 -6.390 11.448 1.00 95.62 97 ALA A CA 1
ATOM 765 C C . ALA A 1 97 ? -0.289 -7.651 11.078 1.00 95.62 97 ALA A C 1
ATOM 767 O O . ALA A 1 97 ? -0.354 -8.590 11.867 1.00 95.62 97 ALA A O 1
ATOM 768 N N . ARG A 1 98 ? -0.809 -7.723 9.844 1.00 94.50 98 ARG A N 1
ATOM 769 C CA . ARG A 1 98 ? -1.543 -8.894 9.321 1.00 94.50 98 ARG A CA 1
ATOM 770 C C . ARG A 1 98 ? -0.675 -10.131 9.101 1.00 94.50 98 ARG A C 1
ATOM 772 O O . ARG A 1 98 ? -1.181 -11.246 9.056 1.00 94.50 98 ARG A O 1
ATOM 779 N N . ARG A 1 99 ? 0.636 -9.959 8.926 1.00 91.31 99 ARG A N 1
ATOM 780 C CA . ARG A 1 99 ? 1.577 -11.070 8.717 1.00 91.31 99 ARG A CA 1
ATOM 781 C C . ARG A 1 99 ? 2.296 -11.451 10.005 1.00 91.31 99 ARG A C 1
ATOM 783 O O . ARG A 1 99 ? 2.446 -12.632 10.285 1.00 91.31 99 ARG A O 1
ATOM 790 N N . ILE A 1 100 ? 2.759 -10.453 10.750 1.00 93.44 100 ILE A N 1
ATOM 791 C CA . ILE A 1 100 ? 3.632 -10.623 11.916 1.00 93.44 100 ILE A CA 1
ATOM 792 C C . ILE A 1 100 ? 2.823 -10.835 13.196 1.00 93.44 100 ILE A C 1
ATOM 794 O O . ILE A 1 100 ? 3.328 -11.458 14.121 1.00 93.44 100 ILE A O 1
ATOM 798 N N . GLN A 1 101 ? 1.561 -10.390 13.230 1.00 93.56 101 GLN A N 1
ATOM 799 C CA . GLN A 1 101 ? 0.648 -10.604 14.356 1.00 93.56 101 GLN A CA 1
ATOM 800 C C . GLN A 1 101 ? 1.244 -10.098 15.687 1.00 93.56 101 GLN A C 1
ATOM 802 O O . GLN A 1 101 ? 1.458 -10.879 16.613 1.00 93.56 101 GLN A O 1
ATOM 807 N N . PRO A 1 102 ? 1.534 -8.785 15.803 1.00 91.50 102 PRO A N 1
ATOM 808 C CA . PRO A 1 102 ? 2.329 -8.235 16.906 1.00 91.50 102 PRO A CA 1
ATOM 809 C C . PRO A 1 102 ? 1.626 -8.253 18.272 1.00 91.50 102 PRO A C 1
ATOM 811 O O . PRO A 1 102 ? 2.260 -7.964 19.285 1.00 91.50 102 PRO A O 1
ATOM 814 N N . PHE A 1 103 ? 0.329 -8.572 18.326 1.00 89.00 103 PHE A N 1
ATOM 815 C CA . PHE A 1 103 ? -0.460 -8.563 19.557 1.00 89.00 103 PHE A CA 1
ATOM 816 C C . PHE A 1 103 ? -0.799 -9.996 19.998 1.00 89.00 103 PHE A C 1
ATOM 818 O O . PHE A 1 103 ? -1.615 -10.657 19.352 1.00 89.00 103 PHE A O 1
ATOM 825 N N . PRO A 1 104 ? -0.224 -10.494 21.107 1.00 89.12 104 PRO A N 1
ATOM 826 C CA . PRO A 1 104 ? -0.482 -11.849 21.583 1.00 89.12 104 PRO A CA 1
ATOM 827 C C . PRO A 1 104 ? -1.970 -12.123 21.836 1.00 89.12 104 PRO A C 1
ATOM 829 O O . PRO A 1 104 ? -2.670 -11.323 22.455 1.00 89.12 104 PRO A O 1
ATOM 832 N N . GLY A 1 105 ? -2.455 -13.281 21.381 1.00 91.06 105 GLY A N 1
ATOM 833 C CA . GLY A 1 105 ? -3.843 -13.717 21.588 1.00 91.06 105 GLY A CA 1
ATOM 834 C C . GLY A 1 105 ? -4.884 -13.011 20.710 1.00 91.06 105 GLY A C 1
ATOM 835 O O . GLY A 1 105 ? -6.069 -13.330 20.802 1.00 91.06 105 GLY A O 1
ATOM 836 N N . ILE A 1 106 ? -4.457 -12.090 19.845 1.00 93.06 106 ILE A N 1
ATOM 837 C CA . ILE A 1 106 ? -5.290 -11.438 18.838 1.00 93.06 106 ILE A CA 1
ATOM 838 C C . ILE A 1 106 ? -4.738 -11.829 17.475 1.00 93.06 106 ILE A C 1
ATOM 840 O O . ILE A 1 106 ? -3.531 -11.838 17.264 1.00 93.06 106 ILE A O 1
ATOM 844 N N . SER A 1 107 ? -5.624 -12.168 16.545 1.00 95.62 107 SER A N 1
ATOM 845 C CA . SER A 1 107 ? -5.214 -12.499 15.191 1.00 95.62 107 SER A CA 1
ATOM 846 C C . SER A 1 107 ? -5.917 -11.567 14.221 1.00 95.62 107 SER A C 1
ATOM 848 O O . SER A 1 107 ? -7.138 -11.553 14.145 1.00 95.62 107 SER A O 1
ATOM 850 N N . ILE A 1 108 ? -5.116 -10.738 13.566 1.00 97.38 108 ILE A N 1
ATOM 851 C CA . ILE A 1 108 ? -5.521 -9.649 12.692 1.00 97.38 108 ILE A CA 1
ATOM 852 C C . ILE A 1 108 ? -5.550 -10.170 11.264 1.00 97.38 108 ILE A C 1
ATOM 854 O O . ILE A 1 108 ? -4.496 -10.385 10.664 1.00 97.38 108 ILE A O 1
ATOM 858 N N . ASP A 1 109 ? -6.743 -10.305 10.705 1.00 97.38 109 ASP A N 1
ATOM 859 C CA . ASP A 1 109 ? -6.900 -10.630 9.288 1.00 97.38 109 ASP A CA 1
ATOM 860 C C . ASP A 1 109 ? -6.837 -9.351 8.445 1.00 97.38 109 ASP A C 1
ATOM 862 O O . ASP A 1 109 ? -6.343 -9.363 7.314 1.00 97.38 109 ASP A O 1
ATOM 866 N N . GLN A 1 110 ? -7.275 -8.221 9.014 1.00 97.62 110 GLN A N 1
ATOM 867 C CA . GLN A 1 110 ? -7.295 -6.944 8.317 1.00 97.62 110 GLN A CA 1
ATOM 868 C C . GLN A 1 110 ? -7.022 -5.734 9.218 1.00 97.62 110 GLN A C 1
ATOM 870 O O . GLN A 1 110 ? -7.262 -5.761 10.424 1.00 97.62 110 GLN A O 1
ATOM 875 N N . VAL A 1 111 ? -6.531 -4.647 8.618 1.00 98.31 111 VAL A N 1
ATOM 876 C CA . VAL A 1 111 ? -6.442 -3.330 9.262 1.00 98.31 111 VAL A CA 1
ATOM 877 C C . VAL A 1 111 ? -7.289 -2.328 8.483 1.00 98.31 111 VAL A C 1
ATOM 879 O O . VAL A 1 111 ? -7.166 -2.240 7.259 1.00 98.31 111 VAL A O 1
ATOM 882 N N . ALA A 1 112 ? -8.127 -1.575 9.196 1.00 98.50 112 ALA A N 1
ATOM 883 C CA . ALA A 1 112 ? -8.980 -0.540 8.629 1.00 98.50 112 ALA A CA 1
ATOM 884 C C . ALA A 1 112 ? -8.610 0.843 9.160 1.00 98.50 112 ALA A C 1
ATOM 886 O O . ALA A 1 112 ? -8.518 1.044 10.370 1.00 98.50 112 ALA A O 1
ATOM 887 N N . PHE A 1 113 ? -8.445 1.798 8.248 1.00 98.62 113 PHE A N 1
ATOM 888 C CA . PHE A 1 113 ? -8.318 3.213 8.572 1.00 98.62 113 PHE A CA 1
ATOM 889 C C . PHE A 1 113 ? -9.680 3.877 8.388 1.00 98.62 113 PHE A C 1
ATOM 891 O O . PHE A 1 113 ? -10.191 3.935 7.269 1.00 98.62 113 PHE A O 1
ATOM 898 N N . VAL A 1 114 ? -10.268 4.351 9.486 1.00 98.38 114 VAL A N 1
ATOM 899 C CA . VAL A 1 114 ? -11.563 5.038 9.502 1.00 98.38 114 VAL A CA 1
ATOM 900 C C . VAL A 1 114 ? -11.316 6.535 9.627 1.00 98.38 114 VAL A C 1
ATOM 902 O O . VAL A 1 114 ? -10.898 7.029 10.676 1.00 98.38 114 VAL A O 1
ATOM 905 N N . PHE A 1 115 ? -11.564 7.253 8.540 1.00 98.31 115 PHE A N 1
ATOM 906 C CA . PHE A 1 115 ? -11.383 8.693 8.442 1.00 98.31 115 PHE A CA 1
ATOM 907 C C . PHE A 1 115 ? -12.645 9.442 8.860 1.00 98.31 115 PHE A C 1
ATOM 909 O O . PHE A 1 115 ? -13.757 9.064 8.494 1.00 98.31 115 PHE A O 1
ATOM 916 N N . PHE A 1 116 ? -12.463 10.544 9.583 1.00 97.19 116 PHE A N 1
ATOM 917 C CA . PHE A 1 116 ? -13.555 11.454 9.943 1.00 97.19 116 PHE A CA 1
ATOM 918 C C . PHE A 1 116 ? -13.936 12.387 8.780 1.00 97.19 116 PHE A C 1
ATOM 920 O O . PHE A 1 116 ? -15.053 12.894 8.744 1.00 97.19 116 PHE A O 1
ATOM 927 N N . ASP A 1 117 ? -13.028 12.572 7.817 1.00 95.75 117 ASP A N 1
ATOM 928 C CA . ASP A 1 117 ? -13.243 13.309 6.571 1.00 95.75 117 ASP A CA 1
ATOM 929 C C . ASP A 1 117 ? -13.113 12.364 5.363 1.00 95.75 117 ASP A C 1
ATOM 931 O O . ASP A 1 117 ? -12.039 11.822 5.082 1.00 95.75 117 ASP A O 1
ATOM 935 N N . GLU A 1 118 ? -14.202 12.187 4.610 1.00 95.94 118 GLU A N 1
ATOM 936 C CA . GLU A 1 118 ? -14.206 11.373 3.390 1.00 95.94 118 GLU A CA 1
ATOM 937 C C . GLU A 1 118 ? -13.239 11.920 2.329 1.00 95.94 118 GLU A C 1
ATOM 939 O O . GLU A 1 118 ? -12.586 11.142 1.629 1.00 95.94 118 GLU A O 1
ATOM 944 N N . ALA A 1 119 ? -13.094 13.243 2.210 1.00 95.06 119 ALA A N 1
ATOM 945 C CA . ALA A 1 119 ? -12.174 13.830 1.243 1.00 95.06 119 ALA A CA 1
ATOM 946 C C . ALA A 1 119 ? -10.721 13.464 1.578 1.00 95.06 119 ALA A C 1
ATOM 948 O O . ALA A 1 119 ? -9.940 13.156 0.676 1.00 95.06 119 ALA A O 1
ATOM 949 N N . GLN A 1 120 ? -10.356 13.446 2.862 1.00 96.19 120 GLN A N 1
ATOM 950 C CA . GLN A 1 120 ? -9.053 12.967 3.326 1.00 96.19 120 GLN A CA 1
ATOM 951 C C . GLN A 1 120 ? -8.844 11.476 3.067 1.00 96.19 120 GLN A C 1
ATOM 953 O O . GLN A 1 120 ? -7.764 11.093 2.610 1.00 96.19 120 GLN A O 1
ATOM 958 N N . ALA A 1 121 ? -9.869 10.656 3.296 1.00 97.12 121 ALA A N 1
ATOM 959 C CA . ALA A 1 121 ? -9.829 9.229 2.989 1.00 97.12 121 ALA A CA 1
ATOM 960 C C . ALA A 1 121 ? -9.523 8.996 1.502 1.00 97.12 121 ALA A C 1
ATOM 962 O O . ALA A 1 121 ? -8.611 8.250 1.149 1.00 97.12 121 ALA A O 1
ATOM 963 N N . ARG A 1 122 ? -10.229 9.712 0.615 1.00 95.81 122 ARG A N 1
ATOM 964 C CA . ARG A 1 122 ? -10.068 9.608 -0.843 1.00 95.81 122 ARG A CA 1
ATOM 965 C C . ARG A 1 122 ? -8.673 9.994 -1.328 1.00 95.81 122 ARG A C 1
ATOM 967 O O . ARG A 1 122 ? -8.179 9.352 -2.250 1.00 95.81 122 ARG A O 1
ATOM 974 N N . ARG A 1 123 ? -8.013 10.974 -0.696 1.00 96.06 123 ARG A N 1
ATOM 975 C CA . ARG A 1 123 ? -6.627 11.357 -1.038 1.00 96.06 123 ARG A CA 1
ATOM 976 C C . ARG A 1 123 ? -5.618 10.227 -0.810 1.00 96.06 123 ARG A C 1
ATOM 978 O O . ARG A 1 123 ? -4.626 10.166 -1.522 1.00 96.06 123 ARG A O 1
ATOM 985 N N . GLN A 1 124 ? -5.877 9.332 0.143 1.00 96.00 124 GLN A N 1
ATOM 986 C CA . GLN A 1 124 ? -4.967 8.240 0.526 1.00 96.00 124 GLN A CA 1
ATOM 987 C C . GLN A 1 124 ? -5.491 6.848 0.143 1.00 96.00 124 GLN A C 1
ATOM 989 O O . GLN A 1 124 ? -4.832 5.837 0.392 1.00 96.00 124 GLN A O 1
ATOM 994 N N . LEU A 1 125 ? -6.671 6.788 -0.486 1.00 96.69 125 LEU A N 1
ATOM 995 C CA . LEU A 1 125 ? -7.358 5.554 -0.858 1.00 96.69 125 LEU A CA 1
ATOM 996 C C . LEU A 1 1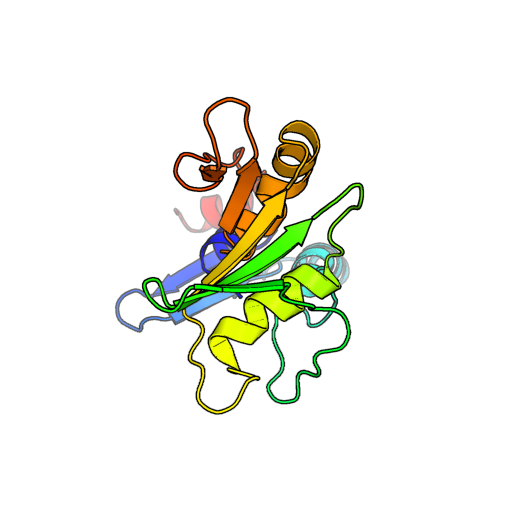25 ? -6.468 4.643 -1.703 1.00 96.69 125 LEU A C 1
ATOM 998 O O . LEU A 1 125 ? -6.370 3.452 -1.418 1.00 96.69 125 LEU A O 1
ATOM 1002 N N . ARG A 1 126 ? -5.778 5.208 -2.700 1.00 94.81 126 ARG A N 1
ATOM 1003 C CA . ARG A 1 126 ? -4.879 4.455 -3.581 1.00 94.81 126 ARG A CA 1
ATOM 1004 C C . ARG A 1 126 ? -3.764 3.764 -2.798 1.00 94.81 126 ARG A C 1
ATOM 1006 O O . ARG A 1 126 ? -3.543 2.572 -2.986 1.00 94.81 126 ARG A O 1
ATOM 1013 N N . ASP A 1 127 ? -3.087 4.480 -1.908 1.00 94.81 127 ASP A N 1
ATOM 1014 C CA . ASP A 1 127 ? -1.915 3.956 -1.199 1.00 94.81 127 ASP A CA 1
ATOM 1015 C C . ASP A 1 127 ? -2.286 2.903 -0.150 1.00 94.81 127 ASP A C 1
ATOM 1017 O O . ASP A 1 127 ? -1.577 1.900 0.001 1.00 94.81 127 ASP A O 1
ATOM 1021 N N . LEU A 1 128 ? -3.430 3.088 0.517 1.00 96.56 128 LEU A N 1
ATOM 1022 C CA . LEU A 1 128 ? -4.031 2.085 1.395 1.00 96.56 128 LEU A CA 1
ATOM 1023 C C . LEU A 1 128 ? -4.443 0.842 0.596 1.00 96.56 128 LEU A C 1
ATOM 1025 O O . LEU A 1 128 ? -4.060 -0.279 0.946 1.00 96.56 128 LEU A O 1
ATOM 1029 N N . TRP A 1 129 ? -5.148 1.034 -0.522 1.00 95.88 129 TRP A N 1
ATOM 1030 C CA . TRP A 1 129 ? -5.617 -0.046 -1.389 1.00 95.88 129 TRP A CA 1
ATOM 1031 C C . TRP A 1 129 ? -4.460 -0.862 -1.972 1.00 95.88 129 TRP A C 1
ATOM 1033 O O . TRP A 1 129 ? -4.514 -2.096 -1.942 1.00 95.88 129 TRP A O 1
ATOM 1043 N N . LEU A 1 130 ? -3.385 -0.202 -2.421 1.00 93.56 130 LEU A N 1
ATOM 1044 C CA . LEU A 1 130 ? -2.156 -0.837 -2.907 1.00 93.56 130 LEU A CA 1
ATOM 1045 C C . LEU A 1 130 ? -1.493 -1.687 -1.825 1.00 93.56 130 LEU A C 1
ATOM 1047 O O . LEU A 1 130 ? -0.948 -2.748 -2.118 1.00 93.56 130 LEU A O 1
ATOM 1051 N N . ARG A 1 131 ? -1.572 -1.285 -0.557 1.00 94.31 131 ARG A N 1
ATOM 1052 C CA . ARG A 1 131 ? -1.085 -2.079 0.582 1.00 94.31 131 ARG A CA 1
ATOM 1053 C C . ARG A 1 131 ? -2.099 -3.124 1.058 1.00 94.31 131 ARG A C 1
ATOM 1055 O O . ARG A 1 131 ? -1.789 -3.940 1.924 1.00 94.31 131 ARG A O 1
ATOM 1062 N N . GLY A 1 132 ? -3.280 -3.175 0.444 1.00 94.75 132 GLY A N 1
ATOM 1063 C CA . GLY A 1 132 ? -4.368 -4.092 0.778 1.00 94.75 132 GLY A CA 1
ATOM 1064 C C . GLY A 1 132 ? -5.071 -3.750 2.091 1.00 94.75 132 GLY A C 1
ATOM 1065 O O . GLY A 1 132 ? -5.657 -4.645 2.690 1.00 94.75 132 GLY A O 1
ATOM 1066 N N . LEU A 1 133 ? -4.953 -2.511 2.558 1.00 97.44 133 LEU A N 1
ATOM 1067 C CA . LEU A 1 133 ? -5.573 -1.993 3.776 1.00 97.44 133 LEU A CA 1
ATOM 1068 C C . LEU A 1 133 ? -6.977 -1.477 3.459 1.00 97.44 133 LEU A C 1
ATOM 1070 O O . LEU A 1 133 ? -7.228 -1.026 2.340 1.00 97.44 133 LEU A O 1
ATOM 1074 N N . GLU A 1 134 ? -7.878 -1.524 4.436 1.00 98.12 134 GLU A N 1
ATOM 1075 C CA . GLU A 1 134 ? -9.217 -0.962 4.256 1.00 98.12 134 GLU A CA 1
ATOM 1076 C C . GLU A 1 134 ? -9.204 0.545 4.467 1.00 98.12 134 GLU A C 1
ATOM 1078 O O . GLU A 1 134 ? -8.607 1.058 5.420 1.00 98.12 134 GLU A O 1
ATOM 1083 N N . CYS A 1 135 ? -9.907 1.245 3.584 1.00 98.44 135 CYS A N 1
ATOM 1084 C CA . CYS A 1 135 ? -10.11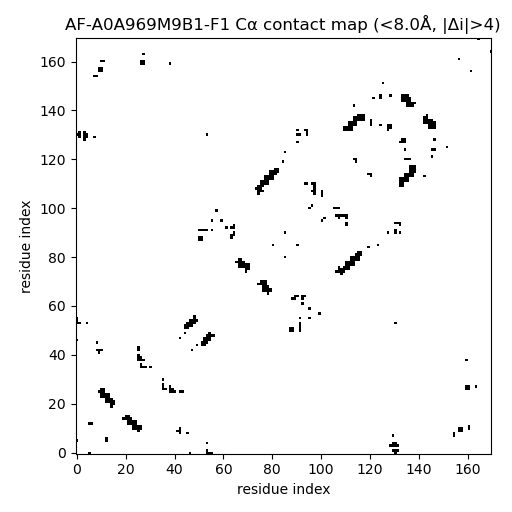2 2.679 3.668 1.00 98.44 135 CYS A CA 1
ATOM 1085 C C . CYS A 1 135 ? -11.599 2.914 3.897 1.00 98.44 135 CYS A C 1
ATOM 1087 O O . CYS A 1 135 ? -12.426 2.619 3.034 1.00 98.44 135 CYS A O 1
ATOM 1089 N N . ARG A 1 136 ? -11.948 3.419 5.077 1.00 98.25 136 ARG A N 1
ATOM 1090 C CA . ARG A 1 136 ? -13.328 3.673 5.482 1.00 98.25 136 ARG A CA 1
ATOM 1091 C C . ARG A 1 136 ? -13.490 5.144 5.846 1.00 98.25 136 ARG A C 1
ATOM 1093 O O . ARG A 1 136 ? -12.541 5.773 6.305 1.00 98.25 136 ARG A O 1
ATOM 1100 N N . ALA A 1 137 ? -14.678 5.701 5.670 1.00 97.75 137 ALA A N 1
ATOM 1101 C CA . ALA A 1 137 ? -14.978 7.072 6.071 1.00 97.75 137 ALA A CA 1
ATOM 1102 C C . ALA A 1 137 ? -16.286 7.140 6.854 1.00 97.75 137 ALA A C 1
ATOM 1104 O O . ALA A 1 137 ? -17.247 6.440 6.534 1.00 97.75 137 ALA A O 1
ATOM 1105 N N . LEU A 1 138 ? -16.328 8.008 7.861 1.00 96.19 138 LEU A N 1
ATOM 1106 C CA . LEU A 1 138 ? -17.563 8.387 8.531 1.00 96.19 138 LEU A CA 1
ATOM 1107 C C . LEU A 1 138 ? -18.310 9.386 7.647 1.00 96.19 138 LEU A C 1
ATOM 1109 O O . LEU A 1 138 ? -17.823 10.476 7.360 1.00 96.19 138 LEU A O 1
ATOM 1113 N N . THR A 1 139 ? -19.502 9.002 7.209 1.00 92.19 139 THR A N 1
ATOM 1114 C CA . THR A 1 139 ? -20.404 9.843 6.416 1.00 92.19 139 THR A CA 1
ATOM 1115 C C . THR A 1 139 ? -21.658 10.168 7.236 1.00 92.19 139 THR A C 1
ATOM 1117 O O . THR A 1 139 ? -21.911 9.508 8.249 1.00 92.19 139 THR A O 1
ATOM 1120 N N . PRO A 1 140 ? -22.513 11.119 6.809 1.00 91.19 140 PRO A N 1
ATOM 1121 C CA . PRO A 1 140 ? -23.805 11.343 7.463 1.00 91.19 140 PRO A CA 1
ATOM 1122 C C . PRO A 1 140 ? -24.697 10.089 7.531 1.00 91.19 140 PRO A C 1
ATOM 1124 O O . PRO A 1 140 ? -25.546 9.991 8.411 1.00 91.19 140 PRO A O 1
ATOM 1127 N N . GLY A 1 141 ? -24.504 9.128 6.617 1.00 90.88 141 GLY A N 1
ATOM 1128 C CA . GLY A 1 141 ? -25.207 7.841 6.593 1.00 90.88 141 GLY A CA 1
ATOM 1129 C C . GLY A 1 141 ? -24.535 6.729 7.408 1.00 90.88 141 GLY A C 1
ATOM 1130 O O . GLY A 1 141 ? -24.988 5.590 7.345 1.00 90.88 141 GLY A O 1
ATOM 1131 N N . GLY A 1 142 ? -23.468 7.039 8.150 1.00 93.75 142 GLY A N 1
ATOM 1132 C CA . GLY A 1 142 ? -22.658 6.076 8.893 1.00 93.75 142 GLY A CA 1
ATOM 1133 C C . GLY A 1 142 ? -21.308 5.782 8.236 1.00 93.75 142 GLY A C 1
ATOM 1134 O O . GLY A 1 142 ? -20.880 6.461 7.298 1.00 93.75 142 GLY A O 1
ATOM 1135 N N . GLU A 1 143 ? -20.614 4.777 8.765 1.00 95.75 143 GLU A N 1
ATOM 1136 C CA . GLU A 1 143 ? -19.331 4.317 8.234 1.00 95.75 143 GLU A CA 1
ATOM 1137 C C . GLU A 1 143 ? -19.515 3.667 6.857 1.00 95.75 143 GLU A C 1
ATOM 1139 O O . GLU A 1 143 ? -20.351 2.782 6.678 1.00 95.75 143 GLU A O 1
ATOM 1144 N N . ARG A 1 144 ? -18.716 4.099 5.880 1.00 96.31 144 ARG A N 1
ATOM 1145 C CA . ARG A 1 144 ? -18.700 3.560 4.520 1.00 96.31 144 ARG A CA 1
ATOM 1146 C C . ARG A 1 144 ? -17.314 3.045 4.173 1.00 96.31 144 ARG A C 1
ATOM 1148 O O . ARG A 1 144 ? -16.324 3.742 4.385 1.00 96.31 144 ARG A O 1
ATOM 1155 N N . ARG A 1 145 ? -17.250 1.866 3.556 1.00 97.06 145 ARG A N 1
ATOM 1156 C CA . ARG A 1 145 ? -16.024 1.323 2.970 1.00 97.06 145 ARG A CA 1
ATOM 1157 C C . ARG A 1 145 ? -15.805 1.891 1.566 1.00 97.06 145 ARG A C 1
ATOM 1159 O O . ARG A 1 145 ? -16.700 1.845 0.727 1.00 97.06 145 ARG A O 1
ATOM 1166 N N . LEU A 1 146 ? -14.638 2.483 1.334 1.00 96.94 146 LEU A N 1
ATOM 1167 C CA . LEU A 1 146 ? -14.288 3.164 0.084 1.00 96.94 146 LEU A CA 1
ATOM 1168 C C . LEU A 1 146 ? -13.411 2.302 -0.834 1.00 96.94 146 LEU A C 1
ATOM 1170 O O . LEU A 1 146 ? -13.351 2.574 -2.028 1.00 96.94 146 LEU A O 1
ATOM 1174 N N . ASP A 1 147 ? -12.732 1.282 -0.296 1.00 96.25 147 ASP A N 1
ATOM 1175 C CA . ASP A 1 147 ? -11.815 0.414 -1.051 1.00 96.25 147 ASP A CA 1
ATOM 1176 C C . ASP A 1 147 ? -12.488 -0.739 -1.808 1.00 96.25 147 ASP A C 1
ATOM 1178 O O . ASP A 1 147 ? -11.854 -1.306 -2.697 1.00 96.25 147 ASP A O 1
ATOM 1182 N N . GLU A 1 148 ? -13.736 -1.087 -1.477 1.00 93.19 148 GLU A N 1
ATOM 1183 C CA . GLU A 1 148 ? -14.455 -2.231 -2.066 1.00 93.19 148 GLU A CA 1
ATOM 1184 C C . GLU A 1 148 ? -14.681 -2.072 -3.572 1.00 93.19 148 GLU A C 1
ATOM 1186 O O . GLU A 1 148 ? -14.317 -2.955 -4.346 1.00 93.19 148 GLU A O 1
ATOM 1191 N N . ASP A 1 149 ? -15.190 -0.910 -3.981 1.00 89.44 149 ASP A N 1
ATOM 1192 C CA . ASP A 1 149 ? -15.481 -0.587 -5.382 1.00 89.44 149 ASP A CA 1
ATOM 1193 C C . ASP A 1 149 ? -14.390 0.289 -6.018 1.00 89.44 149 ASP A C 1
ATOM 1195 O O . ASP A 1 149 ? -14.596 0.901 -7.070 1.00 89.44 149 ASP A O 1
ATOM 1199 N N . TYR A 1 150 ? -13.230 0.417 -5.366 1.00 93.75 150 TYR A N 1
ATOM 1200 C CA . TYR A 1 150 ? -12.157 1.255 -5.883 1.00 93.75 150 TYR A CA 1
ATOM 1201 C C . TYR A 1 150 ? -11.515 0.615 -7.114 1.00 93.75 150 TYR A C 1
ATOM 1203 O O . TYR A 1 150 ? -10.906 -0.456 -7.040 1.00 93.75 150 TYR A O 1
ATOM 1211 N N . VAL A 1 151 ? -11.605 1.324 -8.237 1.00 89.69 151 VAL A N 1
ATOM 1212 C CA . VAL A 1 151 ? -10.904 0.992 -9.473 1.00 89.69 151 VAL A CA 1
ATOM 1213 C C . VAL A 1 151 ? -9.676 1.898 -9.574 1.00 89.69 151 VAL A C 1
ATOM 1215 O O . VAL A 1 151 ? -9.844 3.117 -9.677 1.00 89.69 151 VAL A O 1
ATOM 1218 N N . PRO A 1 152 ? -8.448 1.351 -9.504 1.00 87.25 152 PRO A N 1
ATOM 1219 C CA . PRO A 1 152 ? -7.246 2.159 -9.637 1.00 87.25 152 PRO A CA 1
ATOM 1220 C C . PRO A 1 152 ? -7.152 2.736 -11.049 1.00 87.25 152 PRO A C 1
ATOM 1222 O O . PRO A 1 152 ? -7.547 2.098 -12.028 1.00 87.25 152 PRO A O 1
ATOM 1225 N N . GLU A 1 153 ? -6.574 3.927 -11.160 1.00 85.44 153 GLU A N 1
ATOM 1226 C CA . GLU A 1 153 ? -6.159 4.440 -12.461 1.00 85.44 153 GLU A CA 1
ATOM 1227 C C . GLU A 1 153 ? -5.138 3.476 -13.090 1.00 85.44 153 GLU A C 1
ATOM 1229 O O . GLU A 1 153 ? -4.299 2.923 -12.362 1.00 85.44 153 GLU A O 1
ATOM 1234 N N . PRO A 1 154 ? -5.193 3.251 -14.418 1.00 79.50 154 PRO A N 1
ATOM 1235 C CA . PRO A 1 154 ? -4.207 2.430 -15.102 1.00 79.50 154 PRO A CA 1
ATOM 1236 C C . PRO A 1 154 ? -2.796 2.918 -14.784 1.00 79.50 154 PRO A C 1
ATOM 1238 O O . PRO A 1 154 ? -2.485 4.098 -14.947 1.00 79.50 154 PRO A O 1
ATOM 1241 N N . VAL A 1 155 ? -1.937 2.010 -14.325 1.00 80.62 155 VAL A N 1
ATOM 1242 C CA . VAL A 1 155 ? -0.532 2.345 -14.098 1.00 80.62 155 VAL A CA 1
ATOM 1243 C C . VAL A 1 155 ? 0.145 2.515 -15.446 1.00 80.62 155 VAL A C 1
ATOM 1245 O O . VAL A 1 155 ? 0.069 1.637 -16.306 1.00 80.62 155 VAL A O 1
ATOM 1248 N N . GLU A 1 156 ? 0.817 3.648 -15.627 1.00 82.50 156 GLU A N 1
ATOM 1249 C CA . GLU A 1 156 ? 1.651 3.857 -16.797 1.00 82.50 156 GLU A CA 1
ATOM 1250 C C . GLU A 1 156 ? 2.812 2.860 -16.770 1.00 82.50 156 GLU A C 1
ATOM 1252 O O . GLU A 1 156 ? 3.718 2.928 -15.937 1.00 82.50 156 GLU A O 1
ATOM 1257 N N . VAL A 1 157 ? 2.754 1.888 -17.678 1.00 85.69 157 VAL A N 1
ATOM 1258 C CA . VAL A 1 157 ? 3.810 0.894 -17.838 1.00 85.69 157 VAL A CA 1
ATOM 1259 C C . VAL A 1 157 ? 5.053 1.598 -18.375 1.00 85.69 157 VAL A C 1
ATOM 1261 O O . VAL A 1 157 ? 4.977 2.332 -19.363 1.00 85.69 157 VAL A O 1
ATOM 1264 N N . ALA A 1 158 ? 6.200 1.367 -17.737 1.00 89.94 158 ALA A N 1
ATOM 1265 C CA . ALA A 1 158 ? 7.462 1.956 -18.165 1.00 89.94 158 ALA A CA 1
ATOM 1266 C C . ALA A 1 158 ? 7.795 1.544 -19.609 1.00 89.94 158 ALA A C 1
ATOM 1268 O O . ALA A 1 158 ? 7.618 0.389 -19.995 1.00 89.94 158 ALA A O 1
ATOM 1269 N N . ASP A 1 159 ? 8.329 2.467 -20.408 1.00 92.12 159 ASP A N 1
ATOM 1270 C CA . ASP A 1 159 ? 8.540 2.219 -21.841 1.00 92.12 159 ASP A CA 1
ATOM 1271 C C . ASP A 1 159 ? 9.480 1.050 -22.129 1.00 92.12 159 ASP A C 1
ATOM 1273 O O . ASP A 1 159 ? 9.320 0.356 -23.130 1.00 92.12 159 ASP A O 1
ATOM 1277 N N . TRP A 1 160 ? 10.457 0.804 -21.254 1.00 94.12 160 TRP A N 1
ATOM 1278 C CA . TRP A 1 160 ? 11.334 -0.355 -21.393 1.00 94.12 160 TRP A CA 1
ATOM 1279 C C . TRP A 1 160 ? 10.573 -1.672 -21.204 1.00 94.12 160 TRP A C 1
ATOM 1281 O O . TRP A 1 160 ? 10.846 -2.625 -21.924 1.00 94.12 160 TRP A O 1
ATOM 1291 N N . VAL A 1 161 ? 9.575 -1.712 -20.314 1.00 93.69 161 VAL A N 1
ATOM 1292 C CA . VAL A 1 161 ? 8.724 -2.891 -20.110 1.00 93.69 161 VAL A CA 1
ATOM 1293 C C . VAL A 1 161 ? 7.891 -3.152 -21.360 1.00 93.69 161 VAL A C 1
ATOM 1295 O O . VAL A 1 161 ? 7.886 -4.285 -21.832 1.00 93.69 161 VAL A O 1
ATOM 1298 N N . LYS A 1 162 ? 7.272 -2.108 -21.936 1.00 92.19 162 LYS A N 1
ATOM 1299 C CA . LYS A 1 162 ? 6.505 -2.215 -23.193 1.00 92.19 162 LYS A CA 1
ATOM 1300 C C . LYS A 1 162 ? 7.364 -2.818 -24.307 1.00 92.19 162 LYS A C 1
ATOM 1302 O O . LYS A 1 162 ? 6.994 -3.826 -24.890 1.00 92.19 162 LYS A O 1
ATOM 1307 N N . ARG A 1 163 ? 8.572 -2.273 -24.518 1.00 92.62 163 ARG A N 1
ATOM 1308 C CA . ARG A 1 163 ? 9.509 -2.776 -25.540 1.00 92.62 163 ARG A CA 1
ATOM 1309 C C . ARG A 1 163 ? 9.886 -4.244 -25.338 1.00 92.62 163 ARG A C 1
ATOM 1311 O O . ARG A 1 163 ? 9.958 -4.989 -26.309 1.00 92.62 163 ARG A O 1
ATOM 1318 N N . VAL A 1 164 ? 10.147 -4.655 -24.097 1.00 91.56 164 VAL A N 1
ATOM 1319 C CA . VAL A 1 164 ? 10.481 -6.051 -23.776 1.00 91.56 164 VAL A CA 1
ATOM 1320 C C . VAL A 1 164 ? 9.283 -6.970 -24.038 1.00 91.56 164 VAL A C 1
ATOM 1322 O O . VAL A 1 164 ? 9.461 -8.043 -24.607 1.00 91.56 164 VAL A O 1
ATOM 1325 N N . GLN A 1 165 ? 8.072 -6.559 -23.649 1.00 90.12 165 GLN A N 1
ATOM 1326 C CA . GLN A 1 165 ? 6.845 -7.326 -23.894 1.00 90.12 165 GLN A CA 1
ATOM 1327 C C . GLN A 1 165 ? 6.572 -7.488 -25.394 1.00 90.12 165 GLN A C 1
ATOM 1329 O O . GLN A 1 165 ? 6.371 -8.615 -25.844 1.00 90.12 165 GLN A O 1
ATOM 1334 N N . ASP A 1 166 ? 6.701 -6.407 -26.168 1.00 89.62 166 ASP A N 1
ATOM 1335 C CA . ASP A 1 166 ? 6.558 -6.427 -27.627 1.00 89.62 166 ASP A CA 1
ATOM 1336 C C . ASP A 1 166 ? 7.583 -7.368 -28.287 1.00 89.62 166 ASP A C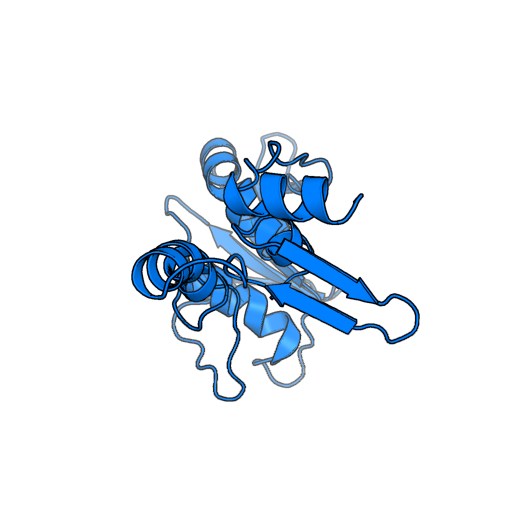 1
ATOM 1338 O O . ASP A 1 166 ? 7.243 -8.137 -29.188 1.00 89.62 166 ASP A O 1
ATOM 1342 N N . ARG A 1 167 ? 8.843 -7.340 -27.825 1.00 90.75 167 ARG A N 1
ATOM 1343 C CA . ARG A 1 167 ? 9.929 -8.199 -28.333 1.00 90.75 167 ARG A CA 1
ATOM 1344 C C . ARG A 1 167 ? 9.683 -9.682 -28.049 1.00 90.75 167 ARG A C 1
ATOM 1346 O O . ARG A 1 167 ? 10.059 -10.525 -28.860 1.00 90.75 167 ARG A O 1
ATOM 1353 N N . GLU A 1 168 ? 9.085 -10.001 -26.906 1.00 86.12 168 GLU A N 1
ATOM 1354 C CA . GLU A 1 168 ? 8.858 -11.378 -26.460 1.00 86.12 168 GLU A CA 1
ATOM 1355 C C . GLU A 1 168 ? 7.452 -11.920 -26.788 1.00 86.12 168 GLU A C 1
ATOM 1357 O O . GLU A 1 168 ? 7.189 -13.100 -26.561 1.00 86.12 168 GLU A O 1
ATOM 1362 N N . GLY A 1 169 ? 6.571 -11.100 -27.373 1.00 75.06 169 GLY A N 1
ATOM 1363 C CA . GLY A 1 169 ? 5.246 -11.512 -27.847 1.00 75.06 169 GLY A CA 1
ATOM 1364 C C . GLY A 1 169 ? 4.199 -11.696 -26.743 1.00 75.06 169 GLY A C 1
ATOM 1365 O O . GLY A 1 169 ? 3.352 -12.584 -26.866 1.00 75.06 169 GLY A O 1
ATOM 1366 N N . PHE A 1 170 ? 4.275 -10.891 -25.677 1.00 59.84 170 PHE A N 1
ATOM 1367 C CA . PHE A 1 170 ? 3.347 -10.900 -24.535 1.00 59.84 170 PHE A CA 1
ATOM 1368 C C . PHE A 1 170 ? 2.3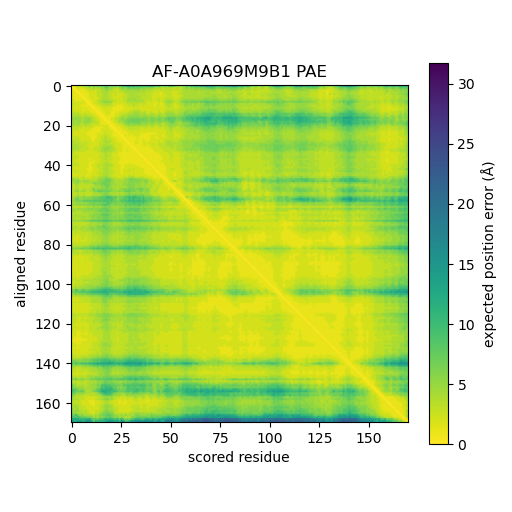43 -9.750 -24.562 1.00 59.84 170 PHE A C 1
ATOM 1370 O O . PHE A 1 170 ? 2.733 -8.638 -24.974 1.00 59.84 170 PHE A O 1
#

Nearest PDB structures (foldseek):
  6vm6-assembly4_D  TM=3.777E-01  e=8.382E+00  Acinetobacter sp. ATCC 27244
  3v8v-assembly2_B  TM=4.153E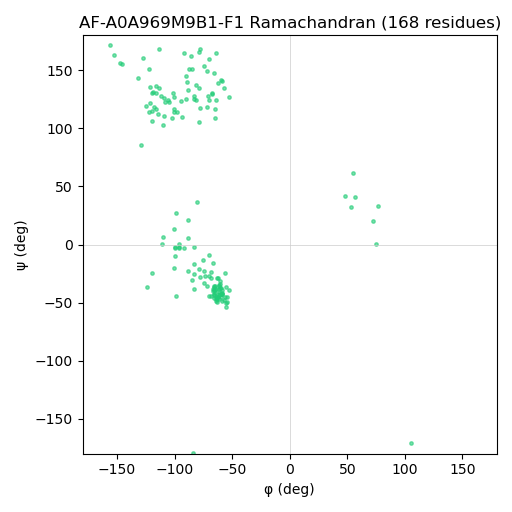-01  e=7.356E+00  Escherichia coli K-12

Mean predicted aligned error: 4.2 Å

Foldseek 3Di:
DDPLLVQQFQWAWDDDPVVRDIDTHQFDPPDDPVRRCVSNVRVCVQCDPDLNHQDDDPPDDDDPADFPDADPVQLEGEDEDEPDAQGSNNLNNQLVCQVNVPDPPRHHVAYEYEYQDPVRLVVCLSVSVSSVHWRWYQDPVGIDTDNPPDDDDDRDHHPRNVVVCVVVVD

Radius of gyration: 18.19 Å; Cα contacts (8 Å, |Δi|>4): 261; chains: 1; bounding box: 50×40×50 Å

Sequence (170 aa):
MSRRWLEAGPWRLVRDAAADLTLLQFHDLEADEATALAQAQPGHRLAGGTDEGGFIWSDFTFEVLKPAHYDRTHRTSVVLVQDREITPREMLEAAAARRIQPFPGISIDQVAFVFFDEAQARRQLRDLWLRGLECRALTPGGERRLDEDYVPEPVEVADWVKRVQDREGF

Secondary structure (DSSP, 8-state):
--HHHHHTSSSEEEEETTTTEEEEE-S-TTS-HHHHHHHHHHHHHHHSSSTTS----TT---SS---SEEETTTTEEEEEE-SSPPPHHHHHHHHHHHHH--STT---SEEEEEES-HHHHHHHHHHHHHTT-EEEEEETTEEEESSTT--PPPP---HHHHHHHHHHT-

=== Feature glossary ===
Feature key, reading from the visual/contextual features back to the raw sequence:

Rendered structure images. Six rendered views show the 3D structure from the faces of a cube — i.e. along ±x, ±y, ±z. Rendering representation is drawn randomly per protein from cartoon (secondary-structure ribbons), sticks (backbone bonds), or molecular surface; coloring is either N→C rainbow (blue at the N-terminus through red at the C-terminus) or one color per chain.

Contact-map, Ramachandran, and PAE plots. The contact map is a binary N×N matrix image: pixel (i, j) is dark where Cα_i and Cα_j are within 8 Å and |i−j|>4. Because the |i−j|>4 filter removes local helical contacts, off-diagonal stripes parallel to the main diagonal indicate parallel β-sheets; stripes perpendicular to it indicate antiparallel β-sheets. The Ramachandran plot scatters every residue's (φ, ψ) pair against the sterically allowed regions. The PAE heatmap renders the predicted-aligned-error matrix.

InterPro / GO / CATH / organism. Database cross-references. InterPro integrates a dozen domain/family signature databases into unified entries with residue-range hits. GO terms attach function/process/location labels with evidence codes. CATH codes position the fold in a four-level structural taxonomy. Organism is the NCBI-taxonomy species name.

Nearest PDB structures. The Foldseek neighbor list gives the closest experimentally determined structures in the PDB, ranked by structural alignment. TM-score near 1 means near-identical fold; near 0.3 means only rough topology match. This is how one finds what a novel AlphaFold prediction most resembles in the solved-structure universe.

Predicted aligned error. PAE(i, j) answers: if I align the predicted and true structures on residue i, how far off (in Å) do I expect residue j to be? A block-diagonal PAE matrix with low values on the blocks and high values off-diagonal is the signature of a multi-domain protein with confidently predicted domains but uncertain inter-domain orientation.

Solvent-accessible surface area. Accessible surface area quantifies burial. A residue with SASA near zero is packed into the hydrophobic core; one with SASA >100 Å² sits on the surface. Computed here via the Shrake–Rupley numerical algorithm with a 1.4 Å probe.

B-factor. B-factor (Debye–Waller factor) reflects atomic displacement in the crystal lattice. It is an experimental observable (units Å²), not a prediction; low values mean the atom is pinned down, high values mean it moves or is heterogeneous across the crystal.

pLDDT. For AlphaFold models, the B-factor field carries pLDDT — the model's own estimate of local accuracy on a 0–100 scale. Regions with pLDDT<50 should be treated as essentially unmodeled; they often correspond to intrinsically disordered segments.

Backbone torsions (φ/ψ). φ (phi) and ψ (psi) are the two rotatable backbone dihedrals per residue: φ is the C(i-1)–N–Cα–C torsion, ψ is the N–Cα–C–N(i+1) torsion, both in degrees on (−180°, 180°]. α-helical residues cluster near (−60°, −45°); β-strand residues near (−120°, +130°). A Ramachandran plot is simply a scatter of (φ, ψ) for every residue.

Radius of gyration, Cα contacts, bounding box. Radius of gyration (Rg) is the root-mean-square distance of Cα atoms from their centroid — a single number for overall size and compactness. A globular domain of N residues has Rg ≈ 2.2·N^0.38 Å; an extended or disordered chain has a much larger Rg. The Cα contact count is the number of residue pairs whose Cα atoms are within 8 Å and are more than four positions apart in sequence — a standard proxy for tertiary packing density. The bounding box is the smallest axis-aligned box enclosing all Cα atoms.

Secondary structure (3-state, P-SEA). Three-state secondary structure (P-SEA) collapses the eight DSSP classes into helix (a), strand (b), and coil (c). P-SEA assigns these from Cα geometry alone — distances and angles — without requiring backbone oxygens, so it works on any Cα trace.

Secondary structure (8-state, DSSP). DSSP 8-state secondary structure assigns each residue one of H (α-helix), G (3₁₀-helix), I (π-helix), E (extended β-strand), B (isolated β-bridge), T (hydrogen-bonded turn), S (bend), or '-' (coil). The assignment is computed from backbone hydrogen-bond geometry via the Kabsch–Sander algorithm.

Foldseek 3Di. A 3Di character summarizes, for each residue, the relative orientation of the Cα frame of its nearest spatial neighbor. Because it encodes fold topology rather than chemistry, 3Di alignments detect remote structural similarity that sequence alignment misses.

mmCIF coordinates. The mmCIF block holds the 3D Cartesian coordinates of each backbone atom (N, Cα, C, O) in ångströms. mmCIF is the PDB's canonical archive format — a tagged-loop text representation of the atomic model.

Sequence. Sequence gives the chain of amino acids in standard one-letter code (A=alanine, C=cysteine, …, Y=tyrosine), read N→C. It is the only feature that is directly encoded by the gene; all structural features are derived from the folded form of this sequence.